Protein AF-A0A968PRX5-F1 (afdb_monomer_lite)

Foldseek 3Di:
DDDQDQPLVVQLVCLQQQKHFDPVQWDFPPQQDLAGRDIDGDIDGDQKGKHFDDPVCLVLVQVLQVQFDDPLPGDDSVRVSCQCVQCRSQKMFIGHPRHGQKIKTKAAAADDVVLLVAALVCVVVRHDPQHQEIETNDITGRPVCPVVCVSLVRLLSSLVSQLNDGSHFWYKYWAAFDCVLVVVVDDPQVQQCDADPVNARPGPRSSSVVVSQKDWPGKRPLRACSPVSRNNITTMIIHGSRPNHPDPVVLVVLVVLLVPDDDLVSNLVSQLVVLLVLLCSSVVHDSVLADQQWFSVVSPQDLSSLVSSQVCCCPRLVQHDDSVNSVVGDGSSNSSVSSSVVVVVVVVVVVDDDPDDDDDDDDDDDD

pLDDT: mean 85.0, std 17.7, range [26.5, 98.69]

Sequence (367 aa):
MQHLIEADVFIITAAEVGLFPKFEFSKRYPKTFPFTRITLNCFEKRHYTIRHPHLSDLPALVNLEKKCCPQYLRASSDEIRQRIERFPNGNCVLEMDGQVVGAIYSQRINNIDLLKKKTYVQVPSLHTRLGSVIQLLGINILPEMEVTGLGDHLREFMLQLCALKGGIERVVGITRCKNYVQHAHIPITEYIRQQDELGQLLDPILRFHQQGGATIKGVIPNYCPEDVDNLGNGILIEYELRADVHNSEENFSYNALVSSATSAAEKEQLLET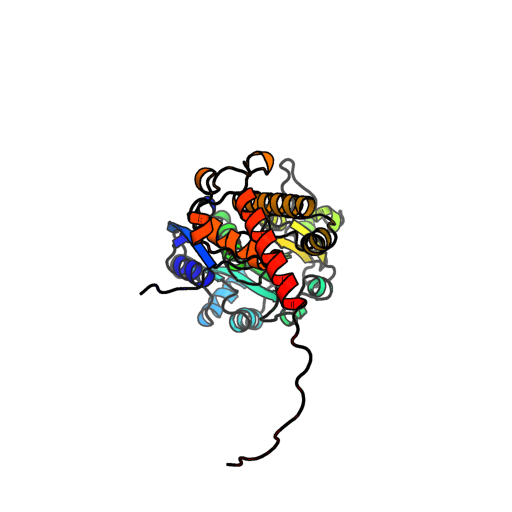RIQEQVAKIMEISIAELDITRSLIQQGLDSLMALELSHLLKSEMEVNVSTMKIIQGVSISQLAELSLEQLALGSIKLSVSPSAQANQEMEEFTL

Radius of gyration: 26.33 Å; chains: 1; bounding box: 52×64×84 Å

Secondary structure (DSSP, 8-state):
------HHHHHHHHHHTTEEE-GGG-EEESSSSSS-SEEE--EEE-SSEEE---GGGHHHHHHHHHHHS-GGGPPPHHHHHHHHHH-GGG-EEEEETTEEEEEEEEEEES-STTGGG--GGGGGGG--TT-SEEEEEEEEE-GGGGGGTHHHHHHHHHHHHHHHSTT--EEEEEE--SSGGGGTTS-HHHHTT-B-TTS-BSSHHHHHHHHTTEEEEEEETTS-TT-GGGTT-EEEEEEES-TT---TTTTTTHHHHHHH--SHHHHHHHHHHHHHHHHHHHHTS-GGG--SSS-TGGGT--HHHHHHHHHHHHHHH-----HHHHHTT--HHHHHHHHHHHHHHHHHHHH----------------

Structure (mmCIF, N/CA/C/O backbone):
data_AF-A0A968PRX5-F1
#
_entry.id   AF-A0A968PRX5-F1
#
loop_
_atom_site.group_PDB
_atom_site.id
_atom_site.type_symbol
_atom_site.label_atom_id
_atom_site.label_alt_id
_atom_site.label_comp_id
_atom_site.label_asym_id
_atom_site.label_entity_id
_atom_site.label_seq_id
_atom_site.pdbx_PDB_ins_code
_atom_site.Cartn_x
_atom_site.Cartn_y
_atom_site.Cartn_z
_atom_site.occupancy
_atom_site.B_iso_or_equiv
_atom_site.auth_seq_id
_atom_site.auth_comp_id
_atom_site.auth_asym_id
_atom_site.auth_atom_id
_atom_site.pdbx_PDB_model_num
ATOM 1 N N . MET A 1 1 ? -23.758 -22.859 13.099 1.00 44.62 1 MET A N 1
ATOM 2 C CA . MET A 1 1 ? -22.323 -22.747 13.429 1.00 44.62 1 MET A CA 1
ATOM 3 C C . MET A 1 1 ? -21.815 -21.501 12.722 1.00 44.62 1 MET A C 1
ATOM 5 O O . MET A 1 1 ? -21.980 -21.420 11.514 1.00 44.62 1 MET A O 1
ATOM 9 N N . GLN A 1 2 ? -21.351 -20.484 13.449 1.00 52.28 2 GLN A N 1
ATOM 10 C CA . GLN A 1 2 ? -20.818 -19.267 12.830 1.00 52.28 2 GLN A CA 1
ATOM 11 C C . GLN A 1 2 ? -19.341 -19.525 12.518 1.00 52.28 2 GLN A C 1
ATOM 13 O O . GLN A 1 2 ? -18.543 -19.689 13.437 1.00 52.28 2 GLN A O 1
ATOM 18 N N . HIS A 1 3 ? -18.994 -19.648 11.237 1.00 62.16 3 HIS A N 1
ATOM 19 C CA . HIS A 1 3 ? -17.601 -19.776 10.814 1.00 62.16 3 HIS A CA 1
ATOM 20 C C . HIS A 1 3 ? -16.975 -18.381 10.833 1.00 62.16 3 HIS A C 1
ATOM 22 O O . HIS A 1 3 ? -17.306 -17.539 10.001 1.00 62.16 3 HIS A O 1
ATOM 28 N N . LEU A 1 4 ? -16.136 -18.116 11.834 1.00 78.06 4 LEU A N 1
ATOM 29 C CA . LEU A 1 4 ? -15.366 -16.879 11.920 1.00 78.06 4 LEU A CA 1
ATOM 30 C C . LEU A 1 4 ? -14.150 -17.008 11.000 1.00 78.06 4 LEU A C 1
ATOM 32 O O . LEU A 1 4 ? -13.389 -17.967 11.111 1.00 78.06 4 LEU A O 1
ATOM 36 N N . ILE A 1 5 ? -14.007 -16.061 10.078 1.00 84.75 5 ILE A N 1
ATOM 37 C CA . ILE A 1 5 ? -12.891 -15.955 9.135 1.00 84.75 5 ILE A CA 1
ATOM 38 C C . ILE A 1 5 ? -12.273 -14.574 9.345 1.00 84.75 5 ILE A C 1
ATOM 40 O O . ILE A 1 5 ? -13.003 -13.606 9.571 1.00 84.75 5 ILE A O 1
ATOM 44 N N . GLU A 1 6 ? -10.946 -14.485 9.283 1.00 86.69 6 GLU A N 1
ATOM 45 C CA . GLU A 1 6 ? -10.238 -13.206 9.361 1.00 86.69 6 GLU A CA 1
ATOM 46 C C . GLU A 1 6 ? -10.692 -12.257 8.243 1.00 86.69 6 GLU A C 1
ATOM 48 O O . GLU A 1 6 ? -10.960 -12.673 7.112 1.00 86.69 6 GLU A O 1
ATOM 53 N N . ALA A 1 7 ? -10.797 -10.967 8.559 1.00 88.00 7 ALA A N 1
ATOM 54 C CA . ALA A 1 7 ? -11.396 -9.989 7.656 1.00 88.00 7 ALA A CA 1
ATOM 55 C C . ALA A 1 7 ? -10.640 -9.858 6.323 1.00 88.00 7 ALA A C 1
ATOM 57 O O . ALA A 1 7 ? -11.267 -9.722 5.273 1.00 88.00 7 ALA A O 1
ATOM 58 N N . ASP A 1 8 ? -9.308 -9.921 6.359 1.00 88.81 8 ASP A N 1
ATOM 59 C CA . ASP A 1 8 ? -8.454 -9.876 5.173 1.00 88.81 8 ASP A CA 1
ATOM 60 C C . ASP A 1 8 ? -8.633 -11.130 4.300 1.00 88.81 8 ASP A C 1
ATOM 62 O O . ASP A 1 8 ? -8.771 -11.017 3.082 1.00 88.81 8 ASP A O 1
ATOM 66 N N . VAL A 1 9 ? -8.724 -12.312 4.921 1.00 91.75 9 VAL A N 1
ATOM 67 C CA . VAL A 1 9 ? -9.008 -13.584 4.234 1.00 91.75 9 VAL A CA 1
ATOM 68 C C . VAL A 1 9 ? -10.385 -13.553 3.566 1.00 91.75 9 VAL A C 1
ATOM 70 O O . VAL A 1 9 ? -10.541 -14.012 2.433 1.00 91.75 9 VAL A O 1
ATOM 73 N N . PHE A 1 10 ? -11.389 -12.983 4.233 1.00 92.12 10 PHE A N 1
ATOM 74 C CA . PHE A 1 10 ? -12.736 -12.879 3.681 1.00 92.12 10 PHE A CA 1
ATOM 75 C C . PHE A 1 10 ? -12.787 -11.993 2.428 1.00 92.12 10 PHE A C 1
ATOM 77 O O . PHE A 1 10 ? -13.342 -12.415 1.412 1.00 92.12 10 PHE A O 1
ATOM 84 N N . ILE A 1 11 ? -12.188 -10.794 2.464 1.00 92.75 11 ILE A N 1
ATOM 85 C CA . ILE A 1 11 ? -12.251 -9.883 1.310 1.00 92.75 11 ILE A CA 1
ATOM 86 C C . ILE A 1 11 ? -11.456 -10.398 0.110 1.00 92.75 11 ILE A C 1
ATOM 88 O O . ILE A 1 11 ? -11.894 -10.195 -1.021 1.00 92.75 11 ILE A O 1
ATOM 92 N N . ILE A 1 12 ? -10.333 -11.095 0.329 1.00 95.56 12 ILE A N 1
ATOM 93 C CA . ILE A 1 12 ? -9.585 -11.676 -0.786 1.00 95.56 12 ILE A CA 1
ATOM 94 C C . ILE A 1 12 ? -10.341 -12.837 -1.403 1.00 95.56 12 ILE A C 1
ATOM 96 O O . ILE A 1 12 ? -10.513 -12.833 -2.612 1.00 95.56 12 ILE A O 1
ATOM 100 N N . THR A 1 13 ? -10.936 -13.718 -0.594 1.00 95.50 13 THR A N 1
ATOM 101 C CA . THR A 1 13 ? -11.792 -14.809 -1.091 1.00 95.50 13 THR A CA 1
ATOM 102 C C . THR A 1 13 ? -12.972 -14.278 -1.919 1.00 95.50 13 THR A C 1
ATOM 104 O O . THR A 1 13 ? -13.318 -14.849 -2.951 1.00 95.50 13 THR A O 1
ATOM 107 N N . ALA A 1 14 ? -13.583 -13.161 -1.505 1.00 96.12 14 ALA A N 1
ATOM 108 C CA . ALA A 1 14 ? -14.628 -12.499 -2.288 1.00 96.12 14 ALA A CA 1
ATOM 109 C C . ALA A 1 14 ? -14.089 -11.956 -3.629 1.00 96.12 14 ALA A C 1
ATOM 111 O O . ALA A 1 14 ? -14.716 -12.148 -4.676 1.00 96.12 14 ALA A O 1
ATOM 112 N N . ALA A 1 15 ? -12.904 -11.342 -3.620 1.00 97.56 15 ALA A N 1
ATOM 113 C CA . ALA A 1 15 ? -12.259 -10.824 -4.822 1.00 97.56 15 ALA A CA 1
ATOM 114 C C . ALA A 1 15 ? -11.842 -11.929 -5.811 1.00 97.56 15 ALA A C 1
ATOM 116 O O . ALA A 1 15 ? -11.898 -11.696 -7.023 1.00 97.56 15 ALA A O 1
ATOM 117 N N . GLU A 1 16 ? -11.517 -13.141 -5.338 1.00 97.38 16 GLU A N 1
ATOM 118 C CA . GLU A 1 16 ? -11.211 -14.296 -6.206 1.00 97.38 16 GLU A CA 1
ATOM 119 C C . GLU A 1 16 ? -12.419 -14.710 -7.056 1.00 97.38 16 GLU A C 1
ATOM 121 O O . GLU A 1 16 ? -12.264 -15.208 -8.169 1.00 97.38 16 GLU A O 1
ATOM 126 N N . VAL A 1 17 ? -13.636 -14.449 -6.568 1.00 96.75 17 VAL A N 1
ATOM 127 C CA . VAL A 1 17 ? -14.885 -14.649 -7.316 1.00 96.75 17 VAL A CA 1
ATOM 128 C C . VAL A 1 17 ? -15.428 -13.347 -7.910 1.00 96.75 17 VAL A C 1
ATOM 130 O O . VAL A 1 17 ? -16.580 -13.296 -8.342 1.00 96.75 17 VAL A O 1
ATOM 133 N N . GLY A 1 18 ? -14.618 -12.287 -7.972 1.00 96.88 18 GLY A N 1
ATOM 134 C CA . GLY A 1 18 ? -14.938 -11.006 -8.610 1.00 96.88 18 GLY A CA 1
ATOM 135 C C . GLY A 1 18 ? -15.919 -10.127 -7.831 1.00 96.88 18 GLY A C 1
ATOM 136 O O . GLY A 1 18 ? -16.580 -9.280 -8.435 1.00 96.88 18 GLY A O 1
ATOM 137 N N . LEU A 1 19 ? -16.071 -10.353 -6.524 1.00 97.00 19 LEU A N 1
ATOM 138 C CA . LEU A 1 19 ? -16.868 -9.518 -5.626 1.00 97.00 19 LEU A CA 1
ATOM 139 C C . LEU A 1 19 ? -15.950 -8.582 -4.839 1.00 97.00 19 LEU A C 1
ATOM 141 O O . LEU A 1 19 ? -15.080 -9.034 -4.102 1.00 97.00 19 LEU A O 1
ATOM 145 N N . PHE A 1 20 ? -16.181 -7.278 -4.955 1.00 94.50 20 PHE A N 1
ATOM 146 C CA . PHE A 1 20 ? -15.363 -6.249 -4.316 1.00 94.50 20 PHE A CA 1
ATOM 147 C C . PHE A 1 20 ? -16.197 -5.414 -3.349 1.00 94.50 20 PHE A C 1
ATOM 149 O O . PHE A 1 20 ? -17.346 -5.101 -3.665 1.00 94.50 20 PHE A O 1
ATOM 156 N N . PRO A 1 21 ? -15.668 -5.071 -2.165 1.00 89.06 21 PRO A N 1
ATOM 157 C CA . PRO A 1 21 ? -16.373 -4.206 -1.235 1.00 89.06 21 PRO A CA 1
ATOM 158 C C . PRO A 1 21 ? -16.465 -2.783 -1.805 1.00 89.06 21 PRO A C 1
ATOM 160 O O . PRO A 1 21 ? -15.472 -2.212 -2.252 1.00 89.06 21 PRO A O 1
ATOM 163 N N . LYS A 1 22 ? -17.663 -2.199 -1.764 1.00 82.25 22 LYS A N 1
ATOM 164 C CA . LYS A 1 22 ? -17.880 -0.775 -2.019 1.00 82.25 22 LYS A CA 1
ATOM 165 C C . LYS A 1 22 ? -17.353 0.018 -0.836 1.00 82.25 22 LYS A C 1
ATOM 167 O O . LYS A 1 22 ? -17.861 -0.130 0.284 1.00 82.25 22 LYS A O 1
ATOM 172 N N . PHE A 1 23 ? -16.311 0.806 -1.061 1.00 70.50 23 PHE A N 1
ATOM 173 C CA . PHE A 1 23 ? -15.551 1.433 0.013 1.00 70.50 23 PHE A CA 1
ATOM 174 C C . PHE A 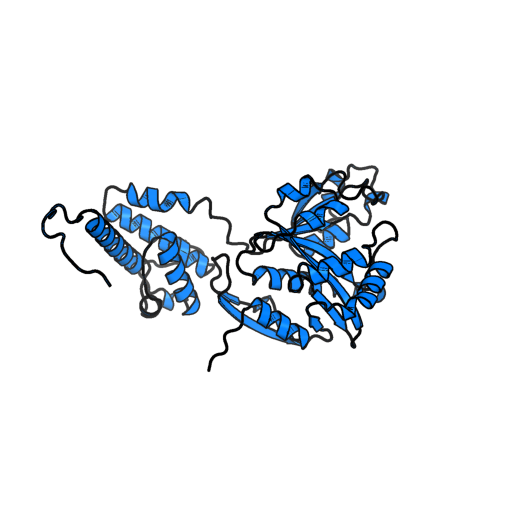1 23 ? -16.417 2.367 0.863 1.00 70.50 23 PHE A C 1
ATOM 176 O O . PHE A 1 23 ? -16.385 2.293 2.088 1.00 70.50 23 PHE A O 1
ATOM 183 N N . GLU A 1 24 ? -17.285 3.146 0.223 1.00 69.75 24 GLU A N 1
ATOM 184 C CA . GLU A 1 24 ? -18.195 4.093 0.866 1.00 69.75 24 GLU A CA 1
ATOM 185 C C . GLU A 1 24 ? -19.215 3.430 1.813 1.00 69.75 24 GLU A C 1
ATOM 187 O O . GLU A 1 24 ? -19.790 4.090 2.677 1.00 69.75 24 GLU A O 1
ATOM 192 N N . PHE A 1 25 ? -19.420 2.115 1.689 1.00 76.31 25 PHE A N 1
ATOM 193 C CA . PHE A 1 25 ? -20.314 1.333 2.549 1.00 76.31 25 PHE A CA 1
ATOM 194 C C . PHE A 1 25 ? -19.573 0.347 3.458 1.00 76.31 25 PHE A C 1
ATOM 196 O O . PHE A 1 25 ? -20.215 -0.384 4.218 1.00 76.31 25 PHE A O 1
ATOM 203 N N . SER A 1 26 ? -18.243 0.297 3.380 1.00 77.50 26 SER A N 1
ATOM 204 C CA . SER A 1 26 ? -17.432 -0.663 4.123 1.00 77.50 26 SER A CA 1
ATOM 205 C C . SER A 1 26 ? -17.133 -0.140 5.521 1.00 77.50 26 SER A C 1
ATOM 207 O O . SER A 1 26 ? -16.447 0.865 5.696 1.00 77.50 26 SER A O 1
ATOM 209 N N . LYS A 1 27 ? -17.634 -0.839 6.540 1.00 79.06 27 LYS A N 1
ATOM 210 C CA . LYS A 1 27 ? -17.404 -0.500 7.949 1.00 79.06 27 LYS A CA 1
ATOM 211 C C . LYS A 1 27 ? -16.503 -1.532 8.605 1.00 79.06 27 LYS A C 1
ATOM 213 O O . LYS A 1 27 ? -16.614 -2.731 8.348 1.00 79.06 27 LYS A O 1
ATOM 218 N N . ARG A 1 28 ? -15.627 -1.060 9.486 1.00 77.81 28 ARG A N 1
ATOM 219 C CA . ARG A 1 28 ? -14.695 -1.876 10.268 1.00 77.81 28 ARG A CA 1
ATOM 220 C C . ARG A 1 28 ? -14.919 -1.597 11.741 1.00 77.81 28 ARG A C 1
ATOM 222 O O . ARG A 1 28 ? -15.135 -0.449 12.111 1.00 77.81 28 ARG A O 1
ATOM 229 N N . TYR A 1 29 ? -14.840 -2.640 12.556 1.00 71.12 29 TYR A N 1
ATOM 230 C CA . TYR A 1 29 ? -14.974 -2.528 13.999 1.00 71.12 29 TYR A CA 1
ATOM 231 C C . TYR A 1 29 ? -13.933 -3.392 14.713 1.00 71.12 29 TYR A C 1
ATOM 233 O O . TYR A 1 29 ? -13.722 -4.544 14.314 1.00 71.12 29 TYR A O 1
ATOM 241 N N . PRO A 1 30 ? -13.327 -2.892 15.797 1.00 71.00 30 PRO A N 1
ATOM 242 C CA . PRO A 1 30 ? -13.378 -1.486 16.224 1.00 71.00 30 PRO A CA 1
ATOM 243 C C . PRO A 1 30 ? -12.683 -0.544 15.212 1.00 71.00 30 PRO A C 1
ATOM 245 O O . PRO A 1 30 ? -11.783 -0.978 14.490 1.00 71.00 30 PRO A O 1
ATOM 248 N N . LYS A 1 31 ? -13.111 0.722 15.132 1.00 67.88 31 LYS A N 1
ATOM 249 C CA . LYS A 1 31 ? -12.524 1.754 14.254 1.00 67.88 31 LYS A CA 1
ATOM 250 C C . LYS A 1 31 ? -11.198 2.302 14.794 1.00 67.88 31 LYS A C 1
ATOM 252 O O . LYS A 1 31 ? -10.275 2.573 14.031 1.00 67.88 31 LYS A O 1
ATOM 257 N N . THR A 1 32 ? -11.103 2.437 16.110 1.00 65.25 32 THR A N 1
ATOM 258 C CA . THR A 1 32 ? -10.035 3.148 16.829 1.00 65.25 32 THR A CA 1
ATOM 259 C C . THR A 1 32 ? -8.804 2.300 17.150 1.00 65.25 32 THR A C 1
ATOM 261 O O . THR A 1 32 ? -7.744 2.852 17.437 1.00 65.25 32 THR A O 1
ATOM 264 N N . PHE A 1 33 ? -8.895 0.968 17.082 1.00 64.94 33 PHE A N 1
ATOM 265 C CA . PHE A 1 33 ? -7.784 0.077 17.433 1.00 64.94 33 PHE A CA 1
ATOM 266 C C . PHE A 1 33 ? -6.941 -0.361 16.224 1.00 64.94 33 PHE A C 1
ATOM 268 O O . PHE A 1 33 ? -7.414 -0.378 15.082 1.00 64.94 33 PHE A O 1
ATOM 275 N N . PRO A 1 34 ? -5.694 -0.822 16.458 1.00 63.00 34 PRO A N 1
ATOM 276 C CA . PRO A 1 34 ? -4.791 -1.272 15.400 1.00 63.00 34 PRO A CA 1
ATOM 277 C C . PRO A 1 34 ? -5.141 -2.649 14.791 1.00 63.00 34 PRO A C 1
ATOM 279 O O . PRO A 1 34 ? -4.314 -3.268 14.110 1.00 63.00 34 PRO A O 1
ATOM 282 N N . PHE A 1 35 ? -6.363 -3.141 15.001 1.00 69.62 35 PHE A N 1
ATOM 283 C CA . PHE A 1 35 ? -6.867 -4.405 14.469 1.00 69.62 35 PHE A CA 1
ATOM 284 C C . PHE A 1 35 ? -8.351 -4.284 14.102 1.00 69.62 35 PHE A C 1
ATOM 286 O O . PHE A 1 35 ? -9.074 -3.464 14.660 1.00 69.62 35 PHE A O 1
ATOM 293 N N . THR A 1 36 ? -8.821 -5.121 13.176 1.00 74.94 36 THR A N 1
ATOM 294 C CA . THR A 1 36 ? -10.238 -5.198 12.796 1.00 74.94 36 THR A CA 1
ATOM 295 C C . THR A 1 36 ? -10.786 -6.565 13.177 1.00 74.94 36 THR A C 1
ATOM 297 O O . THR A 1 36 ? -10.227 -7.585 12.792 1.00 74.94 36 THR A O 1
ATOM 300 N N . ARG A 1 37 ? -11.883 -6.587 13.938 1.00 74.25 37 ARG A N 1
ATOM 301 C CA . ARG A 1 37 ? -12.551 -7.812 14.399 1.00 74.25 37 ARG A CA 1
ATOM 302 C C . ARG A 1 37 ? -13.803 -8.138 13.590 1.00 74.25 37 ARG A C 1
ATOM 304 O O . ARG A 1 37 ? -14.125 -9.307 13.410 1.00 74.25 37 ARG A O 1
ATOM 311 N N . ILE A 1 38 ? -14.534 -7.117 13.152 1.00 81.12 38 ILE A N 1
ATOM 312 C CA . ILE A 1 38 ? -15.770 -7.258 12.377 1.00 81.12 38 ILE A CA 1
ATOM 313 C C . ILE A 1 38 ? -15.684 -6.318 11.181 1.00 81.12 38 ILE A C 1
ATOM 315 O O . ILE A 1 38 ? -15.310 -5.154 11.328 1.00 81.12 38 ILE A O 1
ATOM 319 N N . THR A 1 39 ? -16.062 -6.813 10.006 1.00 84.25 39 THR A N 1
ATOM 320 C CA . THR A 1 39 ? -16.287 -5.988 8.820 1.00 84.25 39 THR A CA 1
ATOM 321 C C . THR A 1 39 ? -17.730 -6.118 8.359 1.00 84.25 39 THR A C 1
ATOM 323 O O . THR A 1 39 ? -18.324 -7.194 8.416 1.00 84.25 39 THR A O 1
ATOM 326 N N . LEU A 1 40 ? -18.307 -5.006 7.915 1.00 84.31 40 LEU A N 1
ATOM 327 C CA . LEU A 1 40 ? -19.592 -4.966 7.228 1.00 84.31 40 LEU A CA 1
ATOM 328 C C . LEU A 1 40 ? -19.332 -4.407 5.838 1.00 84.31 40 LEU A C 1
ATOM 330 O O . LEU A 1 40 ? -18.822 -3.298 5.718 1.00 84.31 40 LEU A O 1
ATOM 334 N N . ASN A 1 41 ? -19.661 -5.177 4.804 1.00 86.44 41 ASN A N 1
ATOM 335 C CA . ASN A 1 41 ? -19.347 -4.829 3.424 1.00 86.44 41 ASN A CA 1
ATOM 336 C C . ASN A 1 41 ? -20.604 -4.932 2.558 1.00 86.44 41 ASN A C 1
ATOM 338 O O . ASN A 1 41 ? -21.370 -5.889 2.674 1.00 86.44 41 ASN A O 1
ATOM 342 N N . CYS A 1 42 ? -20.774 -3.974 1.650 1.00 88.88 42 CYS A N 1
ATOM 343 C CA . CYS A 1 42 ? -21.657 -4.105 0.497 1.00 88.88 42 CYS A CA 1
ATOM 344 C C . CYS A 1 42 ? -20.790 -4.488 -0.701 1.00 88.88 42 CYS A C 1
ATOM 346 O O . CYS A 1 42 ? -19.840 -3.771 -1.001 1.00 88.88 42 CYS A O 1
ATOM 348 N N . PHE A 1 43 ? -21.079 -5.608 -1.363 1.00 93.69 43 PHE A N 1
ATOM 349 C CA . PHE A 1 43 ? -20.262 -6.081 -2.478 1.00 93.69 43 PHE A CA 1
ATOM 350 C C . PHE A 1 43 ? -20.832 -5.665 -3.830 1.00 93.69 43 PHE A C 1
ATOM 352 O O . PHE A 1 43 ? -22.044 -5.674 -4.047 1.00 93.69 43 PHE A O 1
ATOM 359 N N . GLU A 1 44 ? -19.938 -5.377 -4.766 1.00 93.25 44 GLU A N 1
ATOM 360 C CA . GLU A 1 44 ? -20.238 -5.232 -6.183 1.00 93.25 44 GLU A CA 1
ATOM 361 C C . GLU A 1 44 ? -19.479 -6.252 -7.022 1.00 93.25 44 GLU A C 1
ATOM 363 O O . GLU A 1 44 ? -18.352 -6.639 -6.713 1.00 93.25 44 GLU A O 1
ATOM 368 N N . LYS A 1 45 ? -20.115 -6.692 -8.107 1.00 96.50 45 LYS A N 1
ATOM 369 C CA . LYS A 1 45 ? -19.496 -7.593 -9.071 1.00 96.50 45 LYS A CA 1
ATOM 370 C C . LYS A 1 45 ? -18.658 -6.783 -10.057 1.00 96.50 45 LYS A C 1
ATOM 372 O O . LYS A 1 45 ? -19.174 -5.859 -10.682 1.00 96.50 45 LYS A O 1
ATOM 377 N N . ARG A 1 46 ? -17.400 -7.177 -10.251 1.00 95.31 46 ARG A N 1
ATOM 378 C CA . ARG A 1 46 ? -16.527 -6.662 -11.315 1.00 95.31 46 ARG A CA 1
ATOM 379 C C . ARG A 1 46 ? -16.199 -7.777 -12.320 1.00 95.31 46 ARG A C 1
ATOM 381 O O . ARG A 1 46 ? -16.405 -8.959 -12.046 1.00 95.31 46 ARG A O 1
ATOM 388 N N . HIS A 1 47 ? -15.746 -7.387 -13.512 1.00 94.81 47 HIS A N 1
ATOM 389 C CA . HIS A 1 47 ? -15.434 -8.291 -14.634 1.00 94.81 47 HIS A CA 1
ATOM 390 C C . HIS A 1 47 ? -14.014 -8.883 -14.570 1.00 94.81 47 HIS A C 1
ATOM 392 O O . HIS A 1 47 ? -13.579 -9.561 -15.493 1.00 94.81 47 HIS A O 1
ATOM 398 N N . TYR A 1 48 ? -13.297 -8.626 -13.481 1.00 97.06 48 TYR A N 1
ATOM 399 C CA . TYR A 1 48 ? -11.970 -9.150 -13.192 1.00 97.06 48 TYR A CA 1
ATOM 400 C C . TYR A 1 48 ? -11.955 -9.703 -11.762 1.00 97.06 48 TYR A C 1
ATOM 402 O O . TYR A 1 48 ? -12.862 -9.427 -10.969 1.00 97.06 48 TYR A O 1
ATOM 410 N N . THR A 1 49 ? -10.927 -10.471 -11.425 1.00 98.31 49 THR A N 1
ATOM 411 C CA . THR A 1 49 ? -10.717 -11.032 -10.086 1.00 98.31 49 THR A CA 1
ATOM 412 C C . THR A 1 49 ? -9.369 -10.578 -9.533 1.00 98.31 49 THR A C 1
ATOM 414 O O . THR A 1 49 ? -8.474 -10.173 -10.280 1.00 98.31 49 THR A O 1
ATOM 417 N N . ILE A 1 50 ? -9.228 -10.600 -8.208 1.00 98.56 50 ILE A N 1
ATOM 418 C CA . ILE A 1 50 ? -7.941 -10.402 -7.536 1.00 98.56 50 ILE A CA 1
ATOM 419 C C . ILE A 1 50 ? -7.725 -11.569 -6.581 1.00 98.56 50 ILE A C 1
ATOM 421 O O . ILE A 1 50 ? -8.615 -11.900 -5.804 1.00 98.56 50 ILE A O 1
ATOM 425 N N . ARG A 1 51 ? -6.539 -12.177 -6.637 1.00 98.06 51 ARG A N 1
ATOM 426 C CA . ARG A 1 51 ? -6.147 -13.308 -5.784 1.00 98.06 51 ARG A CA 1
ATOM 427 C C . ARG A 1 51 ? -4.681 -13.222 -5.376 1.00 98.06 51 ARG A C 1
ATOM 429 O O . ARG A 1 51 ? -3.913 -12.448 -5.952 1.00 98.06 51 ARG A O 1
ATOM 436 N N . HIS A 1 52 ? -4.265 -14.043 -4.417 1.00 98.38 52 HIS A N 1
ATOM 437 C CA . HIS A 1 52 ? -2.838 -14.221 -4.143 1.00 98.38 52 HIS A CA 1
ATOM 438 C C . HIS A 1 52 ? -2.135 -14.944 -5.314 1.00 98.38 52 HIS A C 1
ATOM 440 O O . HIS A 1 52 ? -2.737 -15.822 -5.946 1.00 98.38 52 HIS A O 1
ATOM 446 N N . PRO A 1 53 ? -0.874 -14.592 -5.640 1.00 97.88 53 PRO A N 1
ATOM 447 C CA . PRO A 1 53 ? -0.110 -15.295 -6.663 1.00 97.88 53 PRO A CA 1
ATOM 448 C C . PRO A 1 53 ? 0.264 -16.706 -6.212 1.00 97.88 53 PRO A C 1
ATOM 450 O O . PRO A 1 53 ? 0.623 -16.938 -5.057 1.00 97.88 53 PRO A O 1
ATOM 453 N N . HIS A 1 54 ? 0.290 -17.622 -7.169 1.00 96.56 54 HIS A N 1
ATOM 454 C CA . HIS A 1 54 ? 0.862 -18.951 -7.033 1.00 96.56 54 HIS A CA 1
ATOM 455 C C . HIS A 1 54 ? 2.166 -19.046 -7.838 1.00 96.56 54 HIS A C 1
ATOM 457 O O . HIS A 1 54 ? 2.381 -18.306 -8.796 1.00 96.56 54 HIS A O 1
ATOM 463 N N . LEU A 1 55 ? 3.054 -19.987 -7.500 1.00 97.44 55 LEU A N 1
ATOM 464 C CA . LEU A 1 55 ? 4.314 -20.170 -8.239 1.00 97.44 55 LEU A CA 1
ATOM 465 C C . LEU A 1 55 ? 4.105 -20.505 -9.725 1.00 97.44 55 LEU A C 1
ATOM 467 O O . LEU A 1 55 ? 4.959 -20.192 -10.553 1.00 97.44 55 LEU A O 1
ATOM 471 N N . SER A 1 56 ? 2.959 -21.092 -10.076 1.00 97.31 56 SER A N 1
ATOM 472 C CA . SER A 1 56 ? 2.557 -21.330 -11.469 1.00 97.31 56 SER A CA 1
ATOM 473 C C . SER A 1 56 ? 2.346 -20.043 -12.271 1.00 97.31 56 SER A C 1
ATOM 475 O O . SER A 1 56 ? 2.427 -20.089 -13.495 1.00 97.31 56 SER A O 1
ATOM 477 N N . ASP A 1 57 ? 2.130 -18.901 -11.610 1.00 98.12 57 ASP A N 1
ATOM 478 C CA . ASP A 1 57 ? 1.964 -17.599 -12.264 1.00 98.12 57 ASP A CA 1
ATOM 479 C C . ASP A 1 57 ? 3.308 -16.990 -12.687 1.00 98.12 57 ASP A C 1
ATOM 481 O O . ASP A 1 57 ? 3.335 -16.027 -13.453 1.00 98.12 57 ASP A O 1
ATOM 485 N N . LEU A 1 58 ? 4.441 -17.539 -12.225 1.00 98.38 58 LEU A N 1
ATOM 486 C CA . LEU A 1 58 ? 5.772 -16.974 -12.461 1.00 98.38 58 LEU A CA 1
ATOM 487 C C . LEU A 1 58 ? 6.058 -16.657 -13.945 1.00 98.38 58 LEU A C 1
ATOM 489 O O . LEU A 1 58 ? 6.551 -15.559 -14.210 1.00 98.38 58 LEU A O 1
ATOM 493 N N . PRO A 1 59 ? 5.729 -17.519 -14.933 1.00 98.44 59 PRO A N 1
ATOM 494 C CA . PRO A 1 59 ? 5.915 -17.178 -16.344 1.00 98.44 59 PRO A CA 1
ATOM 495 C C . PRO A 1 59 ? 5.106 -15.948 -16.781 1.00 98.44 59 PRO A C 1
ATOM 497 O O . PRO A 1 59 ? 5.629 -15.096 -17.504 1.00 98.44 59 PRO A O 1
ATOM 500 N N . ALA A 1 60 ? 3.857 -15.824 -16.319 1.00 98.25 60 ALA A N 1
ATOM 501 C CA . ALA A 1 60 ? 2.994 -14.686 -16.627 1.00 98.25 60 ALA A CA 1
ATOM 502 C C . ALA A 1 60 ? 3.510 -13.400 -15.966 1.00 98.25 60 ALA A C 1
ATOM 504 O O . ALA A 1 60 ? 3.567 -12.358 -16.614 1.00 98.25 60 ALA A O 1
ATOM 505 N N . LEU A 1 61 ? 3.980 -13.483 -14.719 1.00 98.44 61 LEU A N 1
ATOM 506 C CA . LEU A 1 61 ? 4.539 -12.348 -13.980 1.00 98.44 61 LEU A CA 1
ATOM 507 C C . LEU A 1 61 ? 5.867 -11.857 -14.568 1.00 98.44 61 LEU A C 1
ATOM 509 O O . LEU A 1 61 ? 6.081 -10.653 -14.674 1.00 98.44 61 LEU A O 1
ATOM 513 N N . VAL A 1 62 ? 6.736 -12.765 -15.025 1.00 98.31 62 VAL A N 1
ATOM 514 C CA . VAL A 1 62 ? 7.959 -12.401 -15.762 1.00 98.31 62 VAL A CA 1
ATOM 515 C C . VAL A 1 62 ? 7.617 -11.719 -17.090 1.00 98.31 62 VAL A C 1
ATOM 517 O O . VAL A 1 62 ? 8.307 -10.788 -17.507 1.00 98.31 62 VAL A O 1
ATOM 520 N N . ASN A 1 63 ? 6.566 -12.168 -17.780 1.00 97.81 63 ASN A N 1
ATOM 521 C CA . ASN A 1 63 ? 6.104 -11.522 -19.006 1.00 97.81 63 ASN A CA 1
ATOM 522 C C . ASN A 1 63 ? 5.508 -10.129 -18.738 1.00 97.81 63 ASN A C 1
ATOM 524 O O . ASN A 1 63 ? 5.816 -9.189 -19.469 1.00 97.81 63 ASN A O 1
ATOM 528 N N . LEU A 1 64 ? 4.715 -9.987 -17.673 1.00 97.75 64 LEU A N 1
ATOM 529 C CA . LEU A 1 64 ? 4.178 -8.709 -17.208 1.00 97.75 64 LEU A CA 1
ATOM 530 C C . LEU A 1 64 ? 5.315 -7.720 -16.910 1.00 97.75 64 LEU A C 1
ATOM 532 O O . LEU A 1 64 ? 5.341 -6.631 -17.473 1.00 97.75 64 LEU A O 1
ATOM 536 N N . GLU A 1 65 ? 6.317 -8.137 -16.132 1.00 97.75 65 GLU A N 1
ATOM 537 C CA . GLU A 1 65 ? 7.505 -7.330 -15.817 1.00 97.75 65 GLU A CA 1
ATOM 538 C C . GLU A 1 65 ? 8.228 -6.849 -17.087 1.00 97.75 65 GLU A C 1
ATOM 540 O O . GLU A 1 65 ? 8.609 -5.685 -17.201 1.00 97.75 65 GLU A O 1
ATOM 545 N N . LYS A 1 66 ? 8.380 -7.722 -18.094 1.00 97.00 66 LYS A N 1
ATOM 546 C CA . LYS A 1 66 ? 9.011 -7.357 -19.372 1.00 97.00 66 LYS A CA 1
ATOM 547 C C . LYS A 1 66 ? 8.240 -6.285 -20.140 1.00 97.00 66 LYS A C 1
ATOM 549 O O . LYS A 1 66 ? 8.880 -5.463 -20.799 1.00 97.00 66 LYS A O 1
ATOM 554 N N . LYS A 1 67 ? 6.906 -6.326 -20.095 1.00 96.81 67 LYS A N 1
ATOM 555 C CA . LYS A 1 67 ? 6.031 -5.375 -20.792 1.00 96.81 67 LYS A CA 1
ATOM 556 C C . LYS A 1 67 ? 5.938 -4.028 -20.071 1.00 96.81 67 LYS A C 1
ATOM 558 O O . LYS A 1 67 ? 5.876 -3.007 -20.744 1.00 96.81 67 LYS A O 1
ATOM 563 N N . CYS A 1 68 ? 5.946 -4.027 -18.739 1.00 94.69 68 CYS A N 1
ATOM 564 C CA . CYS A 1 68 ? 5.753 -2.819 -17.931 1.00 94.69 68 CYS A CA 1
ATOM 565 C C . CYS A 1 68 ? 7.060 -2.072 -17.630 1.00 94.69 68 CYS A C 1
ATOM 567 O O . CYS A 1 68 ? 7.064 -0.845 -17.554 1.00 94.69 68 CYS A O 1
ATOM 569 N N . CYS A 1 69 ? 8.175 -2.791 -17.461 1.00 91.62 69 CYS A N 1
ATOM 570 C CA . CYS A 1 69 ? 9.426 -2.207 -16.981 1.00 91.62 69 CYS A CA 1
ATOM 571 C C . CYS A 1 69 ? 10.481 -2.095 -18.101 1.00 91.62 69 CYS A C 1
ATOM 573 O O . CYS A 1 69 ? 10.695 -3.056 -18.861 1.00 91.62 69 CYS A O 1
ATOM 575 N N . PRO A 1 70 ? 11.217 -0.967 -18.184 1.00 90.19 70 PRO A N 1
ATOM 576 C CA . PRO A 1 70 ? 12.418 -0.859 -19.010 1.00 90.19 70 PRO A CA 1
ATOM 577 C C . PRO A 1 70 ? 13.444 -1.936 -18.647 1.00 90.19 70 PRO A C 1
ATOM 579 O O . PRO A 1 70 ? 13.555 -2.320 -17.487 1.00 90.19 70 PRO A O 1
ATOM 582 N N . GLN A 1 71 ? 14.227 -2.411 -19.623 1.00 90.56 71 GLN A N 1
ATOM 583 C CA . GLN A 1 71 ? 15.126 -3.560 -19.436 1.00 90.56 71 GLN A CA 1
ATOM 584 C C . GLN A 1 71 ? 16.070 -3.431 -18.231 1.00 90.56 71 GLN A C 1
ATOM 586 O O . GLN A 1 71 ? 16.304 -4.429 -17.556 1.00 90.56 71 GLN A O 1
ATOM 591 N N . TYR A 1 72 ? 16.577 -2.228 -17.960 1.00 87.50 72 TYR A N 1
ATOM 592 C CA . TYR A 1 72 ? 17.512 -1.942 -16.867 1.00 87.50 72 TYR A CA 1
ATOM 593 C C . TYR A 1 72 ? 16.859 -1.898 -15.473 1.00 87.50 72 TYR A C 1
ATOM 595 O O . TYR A 1 72 ? 17.583 -1.891 -14.487 1.00 87.50 72 TYR A O 1
ATOM 603 N N . LEU A 1 73 ? 15.522 -1.911 -15.378 1.00 92.19 73 LEU A N 1
ATOM 604 C CA . LEU A 1 73 ? 14.768 -1.893 -14.111 1.00 92.19 73 LEU A CA 1
ATOM 605 C C . LEU A 1 73 ? 13.924 -3.152 -13.876 1.00 92.19 73 LEU A C 1
ATOM 607 O O . LEU A 1 73 ? 13.199 -3.227 -12.889 1.00 92.19 73 LEU A O 1
ATOM 611 N N . ARG A 1 74 ? 13.966 -4.131 -14.786 1.00 94.94 74 ARG A N 1
ATOM 612 C CA . ARG A 1 74 ? 13.168 -5.357 -14.657 1.00 94.94 74 ARG A CA 1
ATOM 613 C C . ARG A 1 74 ? 13.656 -6.191 -13.481 1.00 94.94 74 ARG A C 1
ATOM 615 O O . ARG A 1 74 ? 14.821 -6.591 -13.451 1.00 94.94 74 ARG A O 1
ATOM 622 N N . ALA A 1 75 ? 12.735 -6.560 -12.598 1.00 95.38 75 ALA A N 1
ATOM 623 C CA . ALA A 1 75 ? 12.992 -7.597 -11.612 1.00 95.38 75 ALA A CA 1
ATOM 624 C C . ALA A 1 75 ? 13.353 -8.921 -12.309 1.00 95.38 75 ALA A C 1
ATOM 626 O O . ALA A 1 75 ? 12.751 -9.318 -13.314 1.00 95.38 75 ALA A O 1
ATOM 627 N N . SER A 1 76 ? 14.344 -9.629 -11.769 1.00 96.44 76 SER A N 1
ATOM 628 C CA . SER A 1 76 ? 14.716 -10.946 -12.293 1.00 96.44 76 SER A CA 1
ATOM 629 C C . SER A 1 76 ? 13.622 -11.985 -12.015 1.00 96.44 76 SER A C 1
ATOM 631 O O . SER A 1 76 ? 12.820 -11.842 -11.090 1.00 96.44 76 SER A O 1
ATOM 633 N N . SER A 1 77 ? 13.611 -13.089 -12.772 1.00 98.00 77 SER A N 1
ATOM 634 C CA . SER A 1 77 ? 12.688 -14.199 -12.486 1.00 98.00 77 SER A CA 1
ATOM 635 C C . SER A 1 77 ? 12.875 -14.761 -11.073 1.00 98.00 77 SER A C 1
ATOM 637 O O . SER A 1 77 ? 11.893 -15.186 -10.467 1.00 98.00 77 SER A O 1
ATOM 639 N N . ASP A 1 78 ? 14.105 -14.776 -10.556 1.00 97.94 78 ASP A N 1
ATOM 640 C CA . ASP A 1 78 ? 14.386 -15.237 -9.196 1.00 97.94 78 ASP A CA 1
ATOM 641 C C . ASP A 1 78 ? 13.869 -14.245 -8.154 1.00 97.94 78 ASP A C 1
ATOM 643 O O . ASP A 1 78 ? 13.336 -14.658 -7.129 1.00 97.94 78 ASP A O 1
ATOM 647 N N . GLU A 1 79 ? 13.952 -12.944 -8.425 1.00 97.38 79 GLU A N 1
ATOM 648 C CA . GLU A 1 79 ? 13.408 -11.923 -7.535 1.00 97.38 79 GLU A CA 1
ATOM 649 C C . GLU A 1 79 ? 11.878 -11.997 -7.457 1.00 97.38 79 GLU A C 1
ATOM 651 O O . GLU A 1 79 ? 11.319 -11.991 -6.360 1.00 97.38 79 GLU A O 1
ATOM 656 N N . ILE A 1 80 ? 11.194 -12.150 -8.596 1.00 98.25 80 ILE A N 1
ATOM 657 C CA . ILE A 1 80 ? 9.735 -12.335 -8.626 1.00 98.25 80 ILE A CA 1
ATOM 658 C C . ILE A 1 80 ? 9.344 -13.608 -7.864 1.00 98.25 80 ILE A C 1
ATOM 660 O O . ILE A 1 80 ? 8.437 -13.565 -7.033 1.00 98.25 80 ILE A O 1
ATOM 664 N N . ARG A 1 81 ? 10.062 -14.722 -8.073 1.00 98.50 81 ARG A N 1
ATOM 665 C CA . ARG A 1 81 ? 9.846 -15.966 -7.314 1.00 98.50 81 ARG A CA 1
ATOM 666 C C . ARG A 1 81 ? 9.999 -15.736 -5.808 1.00 98.50 81 ARG A C 1
ATOM 668 O O . ARG A 1 81 ? 9.111 -16.102 -5.043 1.00 98.50 81 ARG A O 1
ATOM 675 N N . GLN A 1 82 ? 11.071 -15.059 -5.391 1.00 97.88 82 GLN A N 1
ATOM 676 C CA . GLN A 1 82 ? 11.324 -14.757 -3.981 1.00 97.88 82 GLN A CA 1
ATOM 677 C C . GLN A 1 82 ? 10.231 -13.884 -3.358 1.00 97.88 82 GLN A C 1
ATOM 679 O O . GLN A 1 82 ? 9.905 -14.097 -2.192 1.00 97.88 82 GLN A O 1
ATOM 684 N N . ARG A 1 83 ? 9.647 -12.925 -4.093 1.00 97.56 83 ARG A N 1
ATOM 685 C CA . ARG A 1 83 ? 8.515 -12.120 -3.594 1.00 97.56 83 ARG A CA 1
ATOM 686 C C . ARG A 1 83 ? 7.331 -13.019 -3.225 1.00 97.56 83 ARG A C 1
ATOM 688 O O . ARG A 1 83 ? 6.788 -12.880 -2.127 1.00 97.56 83 ARG A O 1
ATOM 695 N N . ILE A 1 84 ? 6.984 -13.961 -4.106 1.00 97.38 84 ILE A N 1
ATOM 696 C CA . ILE A 1 84 ? 5.869 -14.905 -3.927 1.00 97.38 84 ILE A CA 1
ATOM 697 C C . ILE A 1 84 ? 6.137 -15.845 -2.745 1.00 97.38 84 ILE A C 1
ATOM 699 O O . ILE A 1 84 ? 5.284 -16.000 -1.878 1.00 97.38 84 ILE A O 1
ATOM 703 N N . GLU A 1 85 ? 7.330 -16.436 -2.668 1.00 97.12 85 GLU A N 1
ATOM 704 C CA . GLU A 1 85 ? 7.671 -17.410 -1.620 1.00 97.12 85 GLU A CA 1
ATOM 705 C C . GLU A 1 85 ? 7.838 -16.765 -0.238 1.00 97.12 85 GLU A C 1
ATOM 707 O O . GLU A 1 85 ? 7.453 -17.343 0.779 1.00 97.12 85 GLU A O 1
ATOM 712 N N . ARG A 1 86 ? 8.421 -15.562 -0.181 1.00 95.75 86 ARG A N 1
ATOM 713 C CA . ARG A 1 86 ? 8.745 -14.888 1.084 1.00 95.75 86 ARG A CA 1
ATOM 714 C C . ARG A 1 86 ? 7.511 -14.317 1.769 1.00 95.75 86 ARG A C 1
ATOM 716 O O . ARG A 1 86 ? 7.432 -14.365 2.997 1.00 95.75 86 ARG A O 1
ATOM 723 N N . PHE A 1 87 ? 6.569 -13.771 1.000 1.00 95.00 87 PHE A N 1
ATOM 724 C CA . PHE A 1 87 ? 5.357 -13.161 1.542 1.00 95.00 87 PHE A CA 1
ATOM 725 C C . PHE A 1 87 ? 4.112 -13.500 0.701 1.00 95.00 87 PHE A C 1
ATOM 727 O O . PHE A 1 87 ? 3.525 -12.615 0.078 1.00 95.00 87 PHE A O 1
ATOM 734 N N . PRO A 1 88 ? 3.680 -14.777 0.692 1.00 92.00 88 PRO A N 1
ATOM 735 C CA . PRO A 1 88 ? 2.631 -15.265 -0.210 1.00 92.00 88 PRO A CA 1
ATOM 736 C C . PRO A 1 88 ? 1.310 -14.501 -0.056 1.00 92.00 88 PRO A C 1
ATOM 738 O O . PRO A 1 88 ? 0.721 -14.076 -1.044 1.00 92.00 88 PRO A O 1
ATOM 741 N N . ASN A 1 89 ? 0.914 -14.207 1.187 1.00 92.88 89 ASN A N 1
ATOM 742 C CA . ASN A 1 89 ? -0.343 -13.513 1.499 1.00 92.88 89 ASN A CA 1
ATOM 743 C C . ASN A 1 89 ? -0.213 -11.978 1.493 1.00 92.88 89 ASN A C 1
ATOM 745 O O . ASN A 1 89 ? -1.022 -11.274 2.105 1.00 92.88 89 ASN A O 1
ATOM 749 N N . GLY A 1 90 ? 0.854 -11.458 0.888 1.00 95.19 90 GLY A N 1
ATOM 750 C CA . GLY A 1 90 ? 1.131 -10.029 0.793 1.00 95.19 90 GLY A CA 1
ATOM 751 C C . GLY A 1 90 ? 1.331 -9.525 -0.623 1.00 95.19 90 GLY A C 1
ATOM 752 O O . GLY A 1 90 ? 1.689 -8.370 -0.807 1.00 95.19 90 GLY A O 1
ATOM 753 N N . ASN A 1 91 ? 1.120 -10.373 -1.618 1.00 98.00 91 ASN A N 1
ATOM 754 C CA . ASN A 1 91 ? 1.137 -9.993 -3.020 1.00 98.00 91 ASN A CA 1
ATOM 755 C C . ASN A 1 91 ? -0.232 -10.322 -3.613 1.00 98.00 91 ASN A C 1
ATOM 757 O O . ASN A 1 91 ? -0.905 -11.239 -3.132 1.00 98.00 91 ASN A O 1
ATOM 761 N N . CYS A 1 92 ? -0.628 -9.607 -4.660 1.00 98.62 92 CYS A N 1
ATOM 762 C CA . CYS A 1 92 ? -1.864 -9.885 -5.383 1.00 98.62 92 CYS A CA 1
ATOM 763 C C . CYS A 1 92 ? -1.616 -9.885 -6.891 1.00 98.62 92 CYS A C 1
ATOM 765 O O . CYS A 1 92 ? -0.794 -9.114 -7.392 1.00 98.62 92 CYS A O 1
ATOM 767 N N . VAL A 1 93 ? -2.362 -10.720 -7.607 1.00 98.69 93 VAL A N 1
ATOM 768 C CA . VAL A 1 93 ? -2.483 -10.689 -9.067 1.00 98.69 93 VAL A CA 1
ATOM 769 C C . VAL A 1 93 ? -3.904 -10.306 -9.440 1.00 98.69 93 VAL A C 1
ATOM 771 O O . VAL A 1 93 ? -4.851 -10.704 -8.762 1.00 98.69 93 VAL A O 1
ATOM 774 N N . LEU A 1 94 ? -4.034 -9.515 -10.499 1.00 98.50 94 LEU A N 1
ATOM 775 C CA . LEU A 1 94 ? -5.305 -9.147 -11.103 1.00 98.50 94 LEU A CA 1
ATOM 776 C C . LEU A 1 94 ? -5.481 -9.976 -12.370 1.00 98.50 94 LEU A C 1
ATOM 778 O O . LEU A 1 94 ? -4.633 -9.927 -13.267 1.00 98.50 94 LEU A O 1
ATOM 782 N N . GLU A 1 95 ? -6.577 -10.725 -12.432 1.00 97.94 95 GLU A N 1
ATOM 783 C CA . GLU A 1 95 ? -6.893 -11.593 -13.559 1.00 97.94 95 GLU A CA 1
ATOM 784 C C . GLU A 1 95 ? -8.142 -11.135 -14.298 1.00 97.94 95 GLU A C 1
ATOM 786 O O . GLU A 1 95 ? -9.149 -10.760 -13.698 1.00 97.94 95 GLU A O 1
ATOM 791 N N . MET A 1 96 ? -8.082 -11.213 -15.621 1.00 95.81 96 MET A N 1
ATOM 792 C CA . MET A 1 96 ? -9.208 -10.963 -16.510 1.00 95.81 96 MET A CA 1
ATOM 793 C C . MET A 1 96 ? -9.186 -12.029 -17.603 1.00 95.81 96 MET A C 1
ATOM 795 O O . MET A 1 96 ? -8.125 -12.325 -18.151 1.00 95.81 96 MET A O 1
ATOM 799 N N . ASP A 1 97 ? -10.330 -12.667 -17.856 1.00 92.94 97 ASP A N 1
ATOM 800 C CA . ASP A 1 97 ? -10.467 -13.766 -18.826 1.00 92.94 97 ASP A CA 1
ATOM 801 C C . ASP A 1 97 ? -9.421 -14.892 -18.658 1.00 92.94 97 ASP A C 1
ATOM 803 O O . ASP A 1 97 ? -8.914 -15.463 -19.624 1.00 92.94 97 ASP A O 1
ATOM 807 N N . GLY A 1 98 ? -9.071 -15.207 -17.403 1.00 92.06 98 GLY A N 1
ATOM 808 C CA . GLY A 1 98 ? -8.093 -16.246 -17.054 1.00 92.06 98 GLY A CA 1
ATOM 809 C C . GLY A 1 98 ? -6.630 -15.869 -17.312 1.00 92.06 98 GLY A C 1
ATOM 810 O O . GLY A 1 98 ? -5.760 -16.736 -17.250 1.00 92.06 98 GLY A O 1
ATOM 811 N N . GLN A 1 99 ? -6.341 -14.600 -17.612 1.00 95.81 99 GLN A N 1
ATOM 812 C CA . GLN A 1 99 ? -4.986 -14.091 -17.810 1.00 95.81 99 GLN A CA 1
ATOM 813 C C . GLN A 1 99 ? -4.608 -13.110 -16.704 1.00 95.81 99 GLN A C 1
ATOM 815 O O . GLN A 1 99 ? -5.385 -12.222 -16.359 1.00 95.81 99 GLN A O 1
ATOM 820 N N . VAL A 1 100 ? -3.382 -13.225 -16.190 1.00 98.00 100 VAL A N 1
ATOM 821 C CA . VAL A 1 100 ? -2.803 -12.221 -15.291 1.00 98.00 100 VAL A CA 1
ATOM 822 C C . VAL A 1 100 ? -2.505 -10.959 -16.096 1.00 98.00 100 VAL A C 1
ATOM 824 O O . VAL A 1 100 ? -1.590 -10.940 -16.923 1.00 98.00 100 VAL A O 1
ATOM 827 N N . VAL A 1 101 ? -3.270 -9.900 -15.840 1.00 97.81 101 VAL A N 1
ATOM 828 C CA . VAL A 1 101 ? -3.118 -8.592 -16.499 1.00 97.81 101 VAL A CA 1
ATOM 829 C C . VAL A 1 101 ? -2.492 -7.542 -15.582 1.00 97.81 101 VAL A C 1
ATOM 831 O O . VAL A 1 101 ? -2.108 -6.468 -16.044 1.00 97.81 101 VAL A O 1
ATOM 834 N N . GLY A 1 102 ? -2.362 -7.847 -14.290 1.00 98.31 102 GLY A N 1
ATOM 835 C CA . GLY A 1 102 ? -1.727 -6.972 -13.319 1.00 98.31 102 GLY A CA 1
ATOM 836 C C . GLY A 1 102 ? -1.177 -7.709 -12.103 1.00 98.31 102 GLY A C 1
ATOM 837 O O . GLY A 1 102 ? -1.603 -8.818 -11.790 1.00 98.31 102 GLY A O 1
ATOM 838 N N . ALA A 1 103 ? -0.230 -7.088 -11.407 1.00 98.62 103 ALA A N 1
ATOM 839 C CA . ALA A 1 103 ? 0.336 -7.602 -10.166 1.00 98.62 103 ALA A CA 1
ATOM 840 C C . ALA A 1 103 ? 0.785 -6.461 -9.254 1.00 98.62 103 ALA A C 1
ATOM 842 O O . ALA A 1 103 ? 1.306 -5.448 -9.721 1.00 98.62 103 ALA A O 1
ATOM 843 N N . ILE A 1 104 ? 0.619 -6.647 -7.949 1.00 98.69 104 ILE A N 1
ATOM 844 C CA . ILE A 1 104 ? 1.150 -5.763 -6.914 1.00 98.69 104 ILE A CA 1
ATOM 845 C C . ILE A 1 104 ? 1.904 -6.593 -5.881 1.00 98.69 104 ILE A C 1
ATOM 847 O O . ILE A 1 104 ? 1.416 -7.619 -5.400 1.00 98.69 104 ILE A O 1
ATOM 851 N N . TYR A 1 105 ? 3.112 -6.147 -5.553 1.00 98.62 105 TYR A N 1
ATOM 852 C CA . TYR A 1 105 ? 4.011 -6.845 -4.642 1.00 98.62 105 TYR A CA 1
ATOM 853 C C . TYR A 1 105 ? 4.246 -6.035 -3.378 1.00 98.62 105 TYR A C 1
ATOM 855 O O . TYR A 1 105 ? 4.341 -4.806 -3.429 1.00 98.62 105 TYR A O 1
ATOM 863 N N . SER A 1 106 ? 4.416 -6.713 -2.247 1.00 98.31 106 SER A N 1
ATOM 864 C CA . SER A 1 106 ? 4.804 -6.062 -1.002 1.00 98.31 106 SER A CA 1
ATOM 865 C C . SER A 1 106 ? 5.688 -6.935 -0.116 1.00 98.31 106 SER A C 1
ATOM 867 O O . SER A 1 106 ? 5.912 -8.118 -0.369 1.00 98.31 106 SER A O 1
ATOM 869 N N . GLN A 1 107 ? 6.199 -6.334 0.953 1.00 97.81 107 GLN A N 1
ATOM 870 C CA . GLN A 1 107 ? 6.832 -7.025 2.067 1.00 97.81 107 GLN A CA 1
ATOM 871 C C . GLN A 1 107 ? 6.550 -6.293 3.380 1.00 97.81 107 GLN A C 1
ATOM 873 O O . GLN A 1 107 ? 6.244 -5.106 3.381 1.00 97.81 107 GLN A O 1
ATOM 878 N N . ARG A 1 108 ? 6.695 -6.980 4.515 1.00 96.88 108 ARG A N 1
ATOM 879 C CA . ARG A 1 108 ? 6.666 -6.351 5.843 1.00 96.88 108 ARG A CA 1
ATOM 880 C C . ARG A 1 108 ? 8.067 -5.932 6.278 1.00 96.88 108 ARG A C 1
ATOM 882 O O . ARG A 1 108 ? 8.995 -6.728 6.151 1.00 96.88 108 ARG A O 1
ATOM 889 N N . ILE A 1 109 ? 8.202 -4.730 6.828 1.00 96.69 109 ILE A N 1
ATOM 890 C CA . ILE A 1 109 ? 9.442 -4.194 7.410 1.00 96.69 109 ILE A CA 1
ATOM 891 C C . ILE A 1 109 ? 9.166 -3.616 8.806 1.00 96.69 109 ILE A C 1
ATOM 893 O O . ILE A 1 109 ? 8.030 -3.273 9.131 1.00 96.69 109 ILE A O 1
ATOM 897 N N . ASN A 1 110 ? 10.200 -3.510 9.646 1.00 91.62 110 ASN A N 1
ATOM 898 C CA . ASN A 1 110 ? 10.047 -2.989 11.012 1.00 91.62 110 ASN A CA 1
ATOM 899 C C . ASN A 1 110 ? 9.822 -1.475 11.060 1.00 91.62 110 ASN A C 1
ATOM 901 O O . ASN A 1 110 ? 9.016 -1.008 11.851 1.00 91.62 110 ASN A O 1
ATOM 905 N N . ASN A 1 111 ? 10.564 -0.701 10.264 1.00 89.19 111 ASN A N 1
ATOM 906 C CA . ASN A 1 111 ? 10.434 0.752 10.239 1.00 89.19 111 ASN A CA 1
ATOM 907 C C . ASN A 1 111 ? 10.864 1.335 8.886 1.00 89.19 111 ASN A C 1
ATOM 909 O O . ASN A 1 111 ? 11.570 0.693 8.104 1.00 89.19 111 ASN A O 1
ATOM 913 N N . ILE A 1 112 ? 10.435 2.572 8.638 1.00 93.38 112 ILE A N 1
ATOM 914 C CA . ILE A 1 112 ? 10.660 3.303 7.386 1.00 93.38 112 ILE A CA 1
ATOM 915 C C . ILE A 1 112 ? 12.114 3.798 7.281 1.00 93.38 112 ILE A C 1
ATOM 917 O O . ILE A 1 112 ? 12.662 3.872 6.186 1.00 93.38 112 ILE A O 1
ATOM 921 N N . ASP A 1 113 ? 12.787 4.092 8.397 1.00 92.75 113 ASP A N 1
ATOM 922 C CA . ASP A 1 113 ? 14.157 4.629 8.382 1.00 92.75 113 ASP A CA 1
ATOM 923 C C . ASP A 1 113 ? 15.196 3.656 7.813 1.00 92.75 113 ASP A C 1
ATOM 925 O O . ASP A 1 113 ? 16.212 4.089 7.262 1.00 92.75 113 ASP A O 1
ATOM 929 N N . LEU A 1 114 ? 14.935 2.347 7.880 1.00 91.00 114 LEU A N 1
ATOM 930 C CA . LEU A 1 114 ? 15.763 1.332 7.227 1.00 91.00 114 LEU A CA 1
ATOM 931 C C . LEU A 1 114 ? 15.822 1.521 5.706 1.00 91.00 114 LEU A C 1
ATOM 933 O O . LEU A 1 114 ? 16.862 1.255 5.105 1.00 91.00 114 LEU A O 1
ATOM 937 N N . LEU A 1 115 ? 14.747 2.022 5.089 1.00 93.44 115 LEU A N 1
ATOM 938 C CA . LEU A 1 115 ? 14.677 2.254 3.646 1.00 93.44 115 LEU A CA 1
ATOM 939 C C . LEU A 1 115 ? 15.646 3.340 3.177 1.00 93.44 115 LEU A C 1
ATOM 941 O O . LEU A 1 115 ? 16.225 3.223 2.102 1.00 93.44 115 LEU A O 1
ATOM 945 N N . LYS A 1 116 ? 15.895 4.357 4.009 1.00 92.00 116 LYS A N 1
ATOM 946 C CA . LYS A 1 116 ? 16.803 5.473 3.691 1.00 92.00 116 LYS A CA 1
ATOM 947 C C . LYS A 1 116 ? 18.268 5.039 3.546 1.00 92.00 116 LYS A C 1
ATOM 949 O O . LYS A 1 116 ? 19.090 5.817 3.078 1.00 92.00 116 LYS A O 1
ATOM 954 N N . LYS A 1 117 ? 18.609 3.825 3.992 1.00 91.81 117 LYS A N 1
ATOM 955 C CA . LYS A 1 117 ? 19.981 3.289 4.040 1.00 91.81 117 LYS A CA 1
ATOM 956 C C . LYS A 1 117 ? 20.194 2.097 3.106 1.00 91.81 117 LYS A C 1
ATOM 958 O O . LYS A 1 117 ? 21.200 1.400 3.242 1.00 91.81 117 LYS A O 1
ATOM 963 N N . LYS A 1 118 ? 19.233 1.797 2.230 1.00 95.56 118 LYS A N 1
ATOM 964 C CA . LYS A 1 118 ? 19.249 0.604 1.381 1.00 95.56 118 LYS A CA 1
ATOM 965 C C . LYS A 1 118 ? 19.066 0.981 -0.074 1.00 95.56 118 LYS A C 1
ATOM 967 O O . LYS A 1 118 ? 18.216 1.799 -0.405 1.00 95.56 118 LYS A O 1
ATOM 972 N N . THR A 1 119 ? 19.837 0.325 -0.930 1.00 97.00 119 THR A N 1
ATOM 973 C CA . THR A 1 119 ? 19.576 0.321 -2.368 1.00 97.00 119 THR A CA 1
ATOM 974 C C . THR A 1 119 ? 18.482 -0.695 -2.700 1.00 97.00 119 THR A C 1
ATOM 976 O O . THR A 1 119 ? 18.203 -1.598 -1.905 1.00 97.00 119 THR A O 1
ATOM 979 N N . TYR A 1 120 ? 17.886 -0.583 -3.885 1.00 95.75 120 TYR A N 1
ATOM 980 C CA . TYR A 1 120 ? 16.856 -1.470 -4.420 1.00 95.75 120 TYR A CA 1
ATOM 981 C C . TYR A 1 120 ? 17.223 -2.948 -4.239 1.00 95.75 120 TYR A C 1
ATOM 983 O O . TYR A 1 120 ? 16.460 -3.710 -3.653 1.00 95.75 120 TYR A O 1
ATOM 991 N N . VAL A 1 121 ? 18.447 -3.336 -4.609 1.00 95.12 121 VAL A N 1
ATOM 992 C CA . VAL A 1 121 ? 18.926 -4.727 -4.504 1.00 95.12 121 VAL A CA 1
ATOM 993 C C . VAL A 1 121 ? 19.079 -5.225 -3.059 1.00 95.12 121 VAL A C 1
ATOM 995 O O . VAL A 1 121 ? 19.100 -6.429 -2.816 1.00 95.12 121 VAL A O 1
ATOM 998 N N . GLN A 1 122 ? 19.180 -4.322 -2.079 1.00 96.44 122 GLN A N 1
ATOM 999 C CA . GLN A 1 122 ? 19.313 -4.664 -0.659 1.00 96.44 122 GLN A CA 1
ATOM 1000 C C . GLN A 1 122 ? 17.972 -4.656 0.087 1.00 96.44 122 GLN A C 1
ATOM 1002 O O . GLN A 1 122 ? 17.862 -5.269 1.148 1.00 96.44 122 GLN A O 1
ATOM 1007 N N . VAL A 1 123 ? 16.948 -3.982 -0.447 1.00 96.19 123 VAL A N 1
ATOM 1008 C CA . VAL A 1 123 ? 15.599 -3.892 0.142 1.00 96.19 123 VAL A CA 1
ATOM 1009 C C . VAL A 1 123 ? 14.985 -5.247 0.498 1.00 96.19 123 VAL A C 1
ATOM 1011 O O . VAL A 1 123 ? 14.379 -5.332 1.572 1.00 96.19 123 VAL A O 1
ATOM 1014 N N . PRO A 1 124 ? 15.145 -6.325 -0.299 1.00 96.12 124 PRO A N 1
ATOM 1015 C CA . PRO A 1 124 ? 14.583 -7.622 0.060 1.00 96.12 124 PRO A CA 1
ATOM 1016 C C . PRO A 1 124 ? 15.061 -8.133 1.433 1.00 96.12 124 PRO A C 1
ATOM 1018 O O . PRO A 1 124 ? 14.330 -8.867 2.099 1.00 96.12 124 PRO A O 1
ATOM 1021 N N . SER A 1 125 ? 16.254 -7.735 1.898 1.00 96.12 125 SER A N 1
ATOM 1022 C CA . SER A 1 125 ? 16.795 -8.162 3.198 1.00 96.12 125 SER A CA 1
ATOM 1023 C C . SER A 1 125 ? 16.071 -7.547 4.401 1.00 96.12 125 SER A C 1
ATOM 1025 O O . SER A 1 125 ? 16.350 -7.935 5.531 1.00 96.12 125 SER A O 1
ATOM 1027 N N . LEU A 1 126 ? 15.211 -6.545 4.190 1.00 96.81 126 LEU A N 1
ATOM 1028 C CA . LEU A 1 126 ? 14.463 -5.882 5.261 1.00 96.81 126 LEU A CA 1
ATOM 1029 C C . LEU A 1 126 ? 13.213 -6.656 5.686 1.00 96.81 126 LEU A C 1
ATOM 1031 O O . LEU A 1 126 ? 12.599 -6.301 6.694 1.00 96.81 126 LEU A O 1
ATOM 1035 N N . HIS A 1 127 ? 12.827 -7.680 4.921 1.00 97.31 127 HIS A N 1
ATOM 1036 C CA . HIS A 1 127 ? 11.622 -8.442 5.197 1.00 97.31 127 HIS A CA 1
ATOM 1037 C C . HIS A 1 127 ? 11.641 -9.069 6.595 1.00 97.31 127 HIS A C 1
ATOM 1039 O O . HIS A 1 127 ? 12.592 -9.742 6.990 1.00 97.31 127 HIS A O 1
ATOM 1045 N N . THR A 1 128 ? 10.528 -8.933 7.304 1.00 94.81 128 THR A N 1
ATOM 1046 C CA . THR A 1 128 ? 10.279 -9.590 8.586 1.00 94.81 128 THR A CA 1
ATOM 1047 C C . THR A 1 128 ? 8.794 -9.860 8.757 1.00 94.81 128 THR A C 1
ATOM 1049 O O . THR A 1 128 ? 7.956 -9.011 8.470 1.00 94.81 128 THR A O 1
ATOM 1052 N N . ARG A 1 129 ? 8.443 -11.034 9.288 1.00 90.69 129 ARG A N 1
ATOM 1053 C CA . ARG A 1 129 ? 7.040 -11.437 9.473 1.00 90.69 129 ARG A CA 1
ATOM 1054 C C . ARG A 1 129 ? 6.285 -10.587 10.496 1.00 90.69 129 ARG A C 1
ATOM 1056 O O . ARG A 1 129 ? 5.060 -10.585 10.454 1.00 90.69 129 ARG A O 1
ATOM 1063 N N . LEU A 1 130 ? 6.995 -9.899 11.393 1.00 88.25 130 LEU A N 1
ATOM 1064 C CA . LEU A 1 130 ? 6.423 -9.141 12.515 1.00 88.25 130 LEU A CA 1
ATOM 1065 C C . LEU A 1 130 ? 6.437 -7.619 12.306 1.00 88.25 130 LEU A C 1
ATOM 1067 O O . LEU A 1 130 ? 6.009 -6.888 13.189 1.00 88.25 130 LEU A O 1
ATOM 1071 N N . GLY A 1 131 ? 6.918 -7.129 11.160 1.00 90.69 131 GLY A N 1
ATOM 1072 C CA . GLY A 1 131 ? 7.068 -5.689 10.930 1.00 90.69 131 GLY A CA 1
ATOM 1073 C C . GLY A 1 131 ? 5.732 -4.946 10.871 1.00 90.69 131 GLY A C 1
ATOM 1074 O O . GLY A 1 131 ? 4.794 -5.433 10.240 1.00 90.69 131 GLY A O 1
ATOM 1075 N N . SER A 1 132 ? 5.619 -3.772 11.489 1.00 90.38 132 SER A N 1
ATOM 1076 C CA . SER A 1 132 ? 4.370 -2.989 11.509 1.00 90.38 132 SER A CA 1
ATOM 1077 C C . SER A 1 132 ? 4.131 -2.160 10.241 1.00 90.38 132 SER A C 1
ATOM 1079 O O . SER A 1 132 ? 3.078 -1.541 10.095 1.00 90.38 132 SER A O 1
ATOM 1081 N N . VAL A 1 133 ? 5.071 -2.168 9.292 1.00 94.56 133 VAL A N 1
ATOM 1082 C CA . VAL A 1 133 ? 4.987 -1.400 8.046 1.00 94.56 133 VAL A CA 1
ATOM 1083 C C . VAL A 1 133 ? 4.926 -2.345 6.850 1.00 94.56 133 VAL A C 1
ATOM 1085 O O . VAL A 1 133 ? 5.770 -3.233 6.710 1.00 94.56 133 VAL A O 1
ATOM 1088 N N . ILE A 1 134 ? 3.960 -2.136 5.955 1.00 97.38 134 ILE A N 1
ATOM 1089 C CA . ILE A 1 134 ? 3.948 -2.778 4.635 1.00 97.38 134 ILE A CA 1
ATOM 1090 C C . ILE A 1 134 ? 4.689 -1.877 3.651 1.00 97.38 134 ILE A C 1
ATOM 1092 O O . ILE A 1 134 ? 4.341 -0.715 3.482 1.00 97.38 134 ILE A O 1
ATOM 1096 N N . GLN A 1 135 ? 5.692 -2.414 2.971 1.00 98.25 135 GLN A N 1
ATOM 1097 C CA . GLN A 1 135 ? 6.360 -1.766 1.854 1.00 98.25 135 GLN A CA 1
ATOM 1098 C C . GLN A 1 135 ? 5.837 -2.344 0.538 1.00 98.25 135 GLN A C 1
ATOM 1100 O O . GLN A 1 135 ? 6.062 -3.520 0.258 1.00 98.25 135 GLN A O 1
ATOM 1105 N N . LEU A 1 136 ? 5.212 -1.516 -0.295 1.00 98.44 136 LEU A N 1
ATOM 1106 C CA . LEU A 1 136 ? 4.924 -1.828 -1.691 1.00 98.44 136 LEU A CA 1
ATOM 1107 C C . LEU A 1 136 ? 6.237 -1.859 -2.484 1.00 98.44 136 LEU A C 1
ATOM 1109 O O . LEU A 1 136 ? 7.030 -0.917 -2.435 1.00 98.44 136 LEU A O 1
ATOM 1113 N N . LEU A 1 137 ? 6.463 -2.962 -3.197 1.00 97.81 137 LEU A N 1
ATOM 1114 C CA . LEU A 1 137 ? 7.664 -3.210 -4.001 1.00 97.81 137 LEU A CA 1
ATOM 1115 C C . LEU A 1 137 ? 7.457 -2.878 -5.483 1.00 97.81 137 LEU A C 1
ATOM 1117 O O . LEU A 1 137 ? 8.425 -2.661 -6.202 1.00 97.81 137 LEU A O 1
ATOM 1121 N N . GLY A 1 138 ? 6.208 -2.854 -5.944 1.00 96.06 138 GLY A N 1
ATOM 1122 C CA . GLY A 1 138 ? 5.862 -2.494 -7.314 1.00 96.06 138 GLY A CA 1
ATOM 1123 C C . GLY A 1 138 ? 4.412 -2.825 -7.634 1.00 96.06 138 GLY A C 1
ATOM 1124 O O . GLY A 1 138 ? 3.837 -3.736 -7.034 1.00 96.06 138 GLY A O 1
ATOM 1125 N N . ILE A 1 139 ? 3.843 -2.081 -8.579 1.00 97.56 139 ILE A N 1
ATOM 1126 C CA . ILE A 1 139 ? 2.536 -2.334 -9.181 1.00 97.56 139 ILE A CA 1
ATOM 1127 C C . ILE A 1 139 ? 2.697 -2.280 -10.699 1.00 97.56 139 ILE A C 1
ATOM 1129 O O . ILE A 1 139 ? 3.187 -1.291 -11.234 1.00 97.56 139 ILE A O 1
ATOM 1133 N N . ASN A 1 140 ? 2.285 -3.345 -11.376 1.00 97.44 140 ASN A N 1
ATOM 1134 C CA . ASN A 1 140 ? 2.375 -3.481 -12.823 1.00 97.44 140 ASN A CA 1
ATOM 1135 C C . ASN A 1 140 ? 0.990 -3.803 -13.377 1.00 97.44 140 ASN A C 1
ATOM 1137 O O . ASN A 1 140 ? 0.327 -4.704 -12.868 1.00 97.44 140 ASN A O 1
ATOM 1141 N N . ILE A 1 141 ? 0.586 -3.103 -14.433 1.00 97.50 141 ILE A N 1
ATOM 1142 C CA . ILE A 1 141 ? -0.598 -3.391 -15.249 1.00 97.50 141 ILE A CA 1
ATOM 1143 C C . ILE A 1 141 ? -0.122 -3.478 -16.697 1.00 97.50 141 ILE A C 1
ATOM 1145 O O . ILE A 1 141 ? 0.737 -2.694 -17.103 1.00 97.50 141 ILE A O 1
ATOM 1149 N N . LEU A 1 142 ? -0.649 -4.428 -17.470 1.00 96.56 142 LEU A N 1
ATOM 1150 C CA . LEU A 1 142 ? -0.340 -4.531 -18.895 1.00 96.56 142 LEU A CA 1
ATOM 1151 C C . LEU A 1 142 ? -0.580 -3.179 -19.601 1.00 96.56 142 LEU A C 1
ATOM 1153 O O . LEU A 1 142 ? -1.653 -2.605 -19.411 1.00 96.56 142 LEU A O 1
ATOM 1157 N N . PRO A 1 143 ? 0.359 -2.685 -20.433 1.00 92.75 143 PRO A N 1
ATOM 1158 C CA . PRO A 1 143 ? 0.224 -1.389 -21.107 1.00 92.75 143 PRO A CA 1
ATOM 1159 C C . PRO A 1 143 ? -1.078 -1.237 -21.906 1.00 92.75 143 PRO A C 1
ATOM 1161 O O . PRO A 1 143 ? -1.716 -0.188 -21.881 1.00 92.75 143 PRO A O 1
ATOM 1164 N N . GLU A 1 144 ? -1.524 -2.312 -22.560 1.00 92.06 144 GLU A N 1
ATOM 1165 C CA . GLU A 1 144 ? -2.792 -2.380 -23.297 1.00 92.06 144 GLU A CA 1
ATOM 1166 C C . GLU A 1 144 ? -4.046 -2.160 -22.423 1.00 92.06 144 GLU A C 1
ATOM 1168 O O . GLU A 1 144 ? -5.121 -1.884 -22.951 1.00 92.06 144 GLU A O 1
ATOM 1173 N N . MET A 1 145 ? -3.904 -2.229 -21.096 1.00 87.75 145 MET A N 1
ATOM 1174 C CA . MET A 1 145 ? -4.972 -2.079 -20.106 1.00 87.75 145 MET A CA 1
ATOM 1175 C C . MET A 1 145 ? -4.858 -0.794 -19.266 1.00 87.75 145 MET A C 1
ATOM 1177 O O . MET A 1 145 ? -5.712 -0.563 -18.412 1.00 87.75 145 MET A O 1
ATOM 1181 N N . GLU A 1 146 ? -3.859 0.072 -19.478 1.00 75.06 146 GLU A N 1
ATOM 1182 C CA . GLU A 1 146 ? -3.620 1.249 -18.615 1.00 75.06 146 GLU A CA 1
ATOM 1183 C C . GLU A 1 146 ? -4.817 2.217 -18.533 1.00 75.06 146 GLU A C 1
ATOM 1185 O O . GLU A 1 146 ? -5.080 2.787 -17.477 1.00 75.06 146 GLU A O 1
ATOM 1190 N N . VAL A 1 147 ? -5.599 2.359 -19.609 1.00 70.50 147 VAL A N 1
ATOM 1191 C CA . VAL A 1 147 ? -6.724 3.319 -19.694 1.00 70.50 147 VAL A CA 1
ATOM 1192 C C . VAL A 1 147 ? -7.973 2.852 -18.923 1.00 70.50 147 VAL A C 1
ATOM 1194 O O . VAL A 1 147 ? -8.963 3.568 -18.827 1.00 70.50 147 VAL A O 1
ATOM 1197 N N . THR A 1 148 ? -7.952 1.648 -18.349 1.00 79.19 148 THR A N 1
ATOM 1198 C CA . THR A 1 148 ? -9.132 1.029 -17.717 1.00 79.19 148 THR A CA 1
ATOM 1199 C C . THR A 1 148 ? -9.257 1.289 -16.210 1.00 79.19 148 THR A C 1
ATOM 1201 O O . THR A 1 148 ? -10.212 0.824 -15.591 1.00 79.19 148 THR A O 1
ATOM 1204 N N . GLY A 1 149 ? -8.305 2.004 -15.596 1.00 88.88 149 GLY A N 1
ATOM 1205 C CA . GLY A 1 149 ? -8.303 2.279 -14.149 1.00 88.88 149 GLY A CA 1
ATOM 1206 C C . GLY A 1 149 ? -7.946 1.070 -13.269 1.00 88.88 149 GLY A C 1
ATOM 1207 O O . GLY A 1 149 ? -8.000 1.149 -12.044 1.00 88.88 149 GLY A O 1
ATOM 1208 N N . LEU A 1 150 ? -7.537 -0.062 -13.860 1.00 94.56 150 LEU A N 1
ATOM 1209 C CA . LEU A 1 150 ? -7.202 -1.282 -13.110 1.00 94.56 150 LEU A CA 1
ATOM 1210 C C . LEU A 1 150 ? -6.048 -1.092 -12.115 1.00 94.56 150 LEU A C 1
ATOM 1212 O O . LEU A 1 150 ? -6.030 -1.749 -11.076 1.00 94.56 150 LEU A O 1
ATOM 1216 N N . GLY A 1 151 ? -5.108 -0.185 -12.401 1.00 94.88 151 GLY A N 1
ATOM 1217 C CA . GLY A 1 151 ? -4.037 0.164 -11.466 1.00 94.88 151 GLY A CA 1
ATOM 1218 C C . GLY A 1 151 ? -4.570 0.793 -10.179 1.00 94.88 151 GLY A C 1
ATOM 1219 O O . GLY A 1 151 ? -4.136 0.419 -9.089 1.00 94.88 151 GLY A O 1
ATOM 1220 N N . ASP A 1 152 ? -5.547 1.696 -10.294 1.00 93.12 152 ASP A N 1
ATOM 1221 C CA . ASP A 1 152 ? -6.192 2.321 -9.138 1.00 93.12 152 ASP A CA 1
ATOM 1222 C C . ASP A 1 152 ? -6.958 1.284 -8.326 1.00 93.12 152 ASP A C 1
ATOM 1224 O O . ASP A 1 152 ? -6.771 1.200 -7.114 1.00 93.12 152 ASP A O 1
ATOM 1228 N N . HIS A 1 153 ? -7.728 0.426 -9.000 1.00 94.31 153 HIS A N 1
ATOM 1229 C CA . HIS A 1 153 ? -8.471 -0.646 -8.345 1.00 94.31 153 HIS A CA 1
ATOM 1230 C C . HIS A 1 153 ? -7.561 -1.638 -7.606 1.00 94.31 153 HIS A C 1
ATOM 1232 O O . HIS A 1 153 ? -7.870 -2.044 -6.486 1.00 94.31 153 HIS A O 1
ATOM 1238 N N . LEU A 1 154 ? -6.437 -2.037 -8.212 1.00 97.25 154 LEU A N 1
ATOM 1239 C CA . LEU A 1 154 ? -5.492 -2.968 -7.596 1.00 97.25 154 LEU A CA 1
ATOM 1240 C C . LEU A 1 154 ? -4.778 -2.335 -6.393 1.00 97.25 154 LEU A C 1
ATOM 1242 O O . LEU A 1 154 ? -4.617 -2.991 -5.363 1.00 97.25 154 LEU A O 1
ATOM 1246 N N . ARG A 1 155 ? -4.383 -1.058 -6.495 1.00 96.44 155 ARG A N 1
ATOM 1247 C CA . ARG A 1 155 ? -3.817 -0.296 -5.371 1.00 96.44 155 ARG A CA 1
ATOM 1248 C C . ARG A 1 155 ? -4.828 -0.170 -4.235 1.00 96.44 155 ARG A C 1
ATOM 1250 O O . ARG A 1 155 ? -4.486 -0.471 -3.097 1.00 96.44 155 ARG A O 1
ATOM 1257 N N . GLU A 1 156 ? -6.045 0.274 -4.530 1.00 93.44 156 GLU A N 1
ATOM 1258 C CA . GLU A 1 156 ? -7.098 0.475 -3.534 1.00 93.44 156 GLU A CA 1
ATOM 1259 C C . GLU A 1 156 ? -7.404 -0.826 -2.788 1.00 93.44 156 GLU A C 1
ATOM 1261 O O . GLU A 1 156 ? -7.371 -0.859 -1.558 1.00 93.44 156 GLU A O 1
ATOM 1266 N N . PHE A 1 157 ? -7.592 -1.924 -3.525 1.00 95.12 157 PHE A N 1
ATOM 1267 C CA . PHE A 1 157 ? -7.819 -3.237 -2.934 1.00 95.12 157 PHE A CA 1
ATOM 1268 C C . PHE A 1 157 ? -6.651 -3.684 -2.040 1.00 95.12 157 PHE A C 1
ATOM 1270 O O . PHE A 1 157 ? -6.862 -4.184 -0.935 1.00 95.12 157 PHE A O 1
ATOM 1277 N N . MET A 1 158 ? -5.406 -3.461 -2.475 1.00 96.19 158 MET A N 1
ATOM 1278 C CA . MET A 1 158 ? -4.225 -3.770 -1.667 1.00 96.19 158 MET A CA 1
ATOM 1279 C C . MET A 1 158 ? -4.189 -2.964 -0.365 1.00 96.19 158 MET A C 1
ATOM 1281 O O . MET A 1 158 ? -3.913 -3.526 0.694 1.00 96.19 158 MET A O 1
ATOM 1285 N N . LEU A 1 159 ? -4.485 -1.662 -0.417 1.00 93.19 159 LEU A N 1
ATOM 1286 C CA . LEU A 1 159 ? -4.535 -0.816 0.777 1.00 93.19 159 LEU A CA 1
ATOM 1287 C C . LEU A 1 159 ? -5.630 -1.281 1.741 1.00 93.19 159 LEU A C 1
ATOM 1289 O O . LEU A 1 159 ? -5.371 -1.370 2.940 1.00 93.19 159 LEU A O 1
ATOM 1293 N N . GLN A 1 160 ? -6.809 -1.658 1.234 1.00 89.19 160 GLN A N 1
ATOM 1294 C CA . GLN A 1 160 ? -7.881 -2.245 2.046 1.00 89.19 160 GLN A CA 1
ATOM 1295 C C . GLN A 1 160 ? -7.424 -3.541 2.726 1.00 89.19 160 GLN A C 1
ATOM 1297 O O . GLN A 1 160 ? -7.596 -3.698 3.936 1.00 89.19 160 GLN A O 1
ATOM 1302 N N . LEU A 1 161 ? -6.775 -4.438 1.980 1.00 91.88 161 LEU A N 1
ATOM 1303 C CA . LEU A 1 161 ? -6.218 -5.677 2.520 1.00 91.88 161 LEU A CA 1
ATOM 1304 C C . LEU A 1 161 ? -5.192 -5.402 3.627 1.00 91.88 161 LEU A C 1
ATOM 1306 O O . LEU A 1 161 ? -5.251 -6.017 4.691 1.00 91.88 161 LEU A O 1
ATOM 1310 N N . CYS A 1 162 ? -4.288 -4.441 3.420 1.00 91.50 162 CYS A N 1
ATOM 1311 C CA . CYS A 1 162 ? -3.331 -4.015 4.440 1.00 91.50 162 CYS A CA 1
ATOM 1312 C C . CYS A 1 162 ? -4.020 -3.427 5.677 1.00 91.50 162 CYS A C 1
ATOM 1314 O O . CYS A 1 162 ? -3.590 -3.703 6.793 1.00 91.50 162 CYS A O 1
ATOM 1316 N N . ALA A 1 163 ? -5.093 -2.657 5.495 1.00 86.31 163 ALA A N 1
ATOM 1317 C CA . ALA A 1 163 ? -5.824 -2.013 6.582 1.00 86.31 163 ALA A CA 1
ATOM 1318 C C . ALA A 1 163 ? -6.613 -3.001 7.461 1.00 86.31 163 ALA A C 1
ATOM 1320 O O . ALA A 1 163 ? -6.941 -2.674 8.605 1.00 86.31 163 ALA A O 1
ATOM 1321 N N . LEU A 1 164 ? -6.929 -4.188 6.933 1.00 85.44 164 LEU A N 1
ATOM 1322 C CA . LEU A 1 164 ? -7.572 -5.282 7.666 1.00 85.44 164 LEU A CA 1
ATOM 1323 C C . LEU A 1 164 ? -6.570 -6.197 8.376 1.00 85.44 164 LEU A C 1
ATOM 1325 O O . LEU A 1 164 ? -6.934 -6.850 9.355 1.00 85.44 164 LEU A O 1
ATOM 1329 N N . LYS A 1 165 ? -5.307 -6.230 7.933 1.00 82.44 165 LYS A N 1
ATOM 1330 C CA . LYS A 1 165 ? -4.253 -6.990 8.613 1.00 82.44 165 LYS A CA 1
ATOM 1331 C C . LYS A 1 165 ? -3.919 -6.333 9.954 1.00 82.44 165 LYS A C 1
ATOM 1333 O O . LYS A 1 165 ? -3.395 -5.221 10.016 1.00 82.44 165 LYS A O 1
ATOM 1338 N N . GLY A 1 166 ? -4.206 -7.043 11.044 1.00 75.94 166 GLY A N 1
ATOM 1339 C CA . GLY A 1 166 ? -3.857 -6.601 12.394 1.00 75.94 166 GLY A CA 1
ATOM 1340 C C . GLY A 1 166 ? -2.355 -6.343 12.554 1.00 75.94 166 GLY A C 1
ATOM 1341 O O . GLY A 1 166 ? -1.520 -7.073 12.015 1.00 75.94 166 GLY A O 1
ATOM 1342 N N . GLY A 1 167 ? -2.008 -5.292 13.300 1.00 81.19 167 GLY A N 1
ATOM 1343 C CA . GLY A 1 167 ? -0.613 -4.936 13.584 1.00 81.19 167 GLY A CA 1
ATOM 1344 C C . GLY A 1 167 ? 0.131 -4.260 12.428 1.00 81.19 167 GLY A C 1
ATOM 1345 O O . GLY A 1 167 ? 1.350 -4.124 12.505 1.00 81.19 167 GLY A O 1
ATOM 1346 N N . ILE A 1 168 ? -0.572 -3.850 11.367 1.00 87.19 168 ILE A N 1
ATOM 1347 C CA . ILE A 1 168 ? -0.044 -2.918 10.368 1.00 87.19 168 ILE A CA 1
ATOM 1348 C C . ILE A 1 168 ? -0.479 -1.500 10.738 1.00 87.19 168 ILE A C 1
ATOM 1350 O O . ILE A 1 168 ? -1.658 -1.228 10.984 1.00 87.19 168 ILE A O 1
ATOM 1354 N N . GLU A 1 169 ? 0.494 -0.601 10.787 1.00 85.00 169 GLU A N 1
ATOM 1355 C CA . GLU A 1 169 ? 0.299 0.814 11.094 1.00 85.00 169 GLU A CA 1
ATOM 1356 C C . GLU A 1 169 ? 0.257 1.648 9.816 1.00 85.00 169 GLU A C 1
ATOM 1358 O O . GLU A 1 169 ? -0.548 2.568 9.708 1.00 85.00 169 GLU A O 1
ATOM 1363 N N . ARG A 1 170 ? 1.123 1.332 8.842 1.00 90.00 170 ARG A N 1
ATOM 1364 C CA . ARG A 1 170 ? 1.353 2.171 7.656 1.00 90.00 170 ARG A CA 1
ATOM 1365 C C . ARG A 1 170 ? 1.687 1.346 6.423 1.00 90.00 170 ARG A C 1
ATOM 1367 O O . ARG A 1 170 ? 2.254 0.253 6.531 1.00 90.00 170 ARG A O 1
ATOM 1374 N N . VAL A 1 171 ? 1.403 1.915 5.253 1.00 96.56 171 VAL A N 1
ATOM 1375 C CA . VAL A 1 171 ? 1.905 1.412 3.969 1.00 96.56 171 VAL A CA 1
ATOM 1376 C C . VAL A 1 171 ? 2.843 2.443 3.372 1.00 96.56 171 VAL A C 1
ATOM 1378 O O . VAL A 1 171 ? 2.517 3.620 3.297 1.00 96.56 171 VAL A O 1
ATOM 1381 N N . VAL A 1 172 ? 4.005 2.006 2.914 1.00 98.12 172 VAL A N 1
ATOM 1382 C CA . VAL A 1 172 ? 4.982 2.855 2.232 1.00 98.12 172 VAL A CA 1
ATOM 1383 C C . VAL A 1 172 ? 5.371 2.255 0.897 1.00 98.12 172 VAL A C 1
ATOM 1385 O O . VAL A 1 172 ? 5.151 1.076 0.640 1.00 98.12 172 VAL A O 1
ATOM 1388 N N . GLY A 1 173 ? 5.993 3.053 0.046 1.00 98.06 173 GLY A N 1
ATOM 1389 C CA . GLY A 1 173 ? 6.621 2.587 -1.181 1.00 98.06 173 GLY A CA 1
ATOM 1390 C C . GLY A 1 173 ? 7.807 3.469 -1.529 1.00 98.06 173 GLY A C 1
ATOM 1391 O O . GLY A 1 173 ? 7.886 4.614 -1.086 1.00 98.06 173 GLY A O 1
ATOM 1392 N N . ILE A 1 174 ? 8.727 2.935 -2.325 1.00 98.31 174 ILE A N 1
ATOM 1393 C CA . ILE A 1 174 ? 9.747 3.749 -2.984 1.00 98.31 174 ILE A CA 1
ATOM 1394 C C . ILE A 1 174 ? 9.424 3.703 -4.465 1.00 98.31 174 ILE A C 1
ATOM 1396 O O . ILE A 1 174 ? 9.604 2.676 -5.113 1.00 98.31 174 ILE A O 1
ATOM 1400 N N . THR A 1 175 ? 8.862 4.798 -4.954 1.00 97.62 175 THR A N 1
ATOM 1401 C CA . THR A 1 175 ? 8.447 4.954 -6.344 1.00 97.62 175 THR A CA 1
ATOM 1402 C C . THR A 1 175 ? 9.499 5.735 -7.134 1.00 97.62 175 THR A C 1
ATOM 1404 O O . THR A 1 175 ? 10.548 6.103 -6.599 1.00 97.62 175 THR A O 1
ATOM 1407 N N . ARG A 1 176 ? 9.229 5.988 -8.413 1.00 96.94 176 ARG A N 1
ATOM 1408 C CA . ARG A 1 176 ? 10.081 6.773 -9.315 1.00 96.94 176 ARG A CA 1
ATOM 1409 C C . ARG A 1 176 ? 9.265 7.844 -10.026 1.00 96.94 176 ARG A C 1
ATOM 1411 O O . ARG A 1 176 ? 8.042 7.747 -10.091 1.00 96.94 176 ARG A O 1
ATOM 1418 N N . CYS A 1 177 ? 9.934 8.838 -10.593 1.00 97.75 177 CYS A N 1
ATOM 1419 C CA . CYS A 1 177 ? 9.305 9.757 -11.531 1.00 97.75 177 CYS A CA 1
ATOM 1420 C C . CYS A 1 177 ? 9.316 9.150 -12.939 1.00 97.75 177 CYS A C 1
ATOM 1422 O O . CYS A 1 177 ? 10.290 8.499 -13.332 1.00 97.75 177 CYS A O 1
ATOM 1424 N N . LYS A 1 178 ? 8.256 9.390 -13.716 1.00 95.62 178 LYS A N 1
ATOM 1425 C CA . LYS A 1 178 ? 8.196 8.994 -15.133 1.00 95.62 178 LYS A CA 1
ATOM 1426 C C . LYS A 1 178 ? 8.894 10.007 -16.033 1.00 95.62 178 LYS A C 1
ATOM 1428 O O . LYS A 1 178 ? 9.599 9.621 -16.959 1.00 95.62 178 LYS A O 1
ATOM 1433 N N . ASN A 1 179 ? 8.684 11.296 -15.764 1.00 96.38 179 ASN A N 1
ATOM 1434 C CA . ASN A 1 179 ? 9.023 12.368 -16.701 1.00 96.38 179 ASN A CA 1
ATOM 1435 C C . ASN A 1 179 ? 10.185 13.249 -16.225 1.00 96.38 179 ASN A C 1
ATOM 1437 O O . ASN A 1 179 ? 10.550 14.184 -16.933 1.00 96.38 179 ASN A O 1
ATOM 1441 N N . TYR A 1 180 ? 10.810 12.954 -15.078 1.00 97.38 180 TYR A N 1
ATOM 1442 C CA . TYR A 1 180 ? 11.858 13.813 -14.507 1.00 97.38 180 TYR A CA 1
ATOM 1443 C C . TYR A 1 180 ? 13.024 14.083 -15.468 1.00 97.38 180 TYR A C 1
ATOM 1445 O O . TYR A 1 180 ? 13.533 15.198 -15.493 1.00 97.38 180 TYR A O 1
ATOM 1453 N N . VAL A 1 181 ? 13.391 13.130 -16.332 1.00 95.12 181 VAL A N 1
ATOM 1454 C CA . VAL A 1 181 ? 14.434 13.328 -17.356 1.00 95.12 181 VAL A CA 1
ATOM 1455 C C . VAL A 1 181 ? 14.182 14.558 -18.247 1.00 95.12 181 VAL A C 1
ATOM 1457 O O . VAL A 1 181 ? 15.123 15.238 -18.644 1.00 95.12 181 VAL A O 1
ATOM 1460 N N . GLN A 1 182 ? 12.916 14.908 -18.502 1.00 96.12 182 GLN A N 1
ATOM 1461 C CA . GLN A 1 182 ? 12.514 16.087 -19.288 1.00 96.12 182 GLN A CA 1
ATOM 1462 C C . GLN A 1 182 ? 12.585 17.390 -18.468 1.00 96.12 182 GLN A C 1
ATOM 1464 O O . GLN A 1 182 ? 12.612 18.487 -19.021 1.00 96.12 182 GLN A O 1
ATOM 1469 N N . HIS A 1 183 ? 12.656 17.268 -17.142 1.00 95.62 183 HIS A N 1
ATOM 1470 C CA . HIS A 1 183 ? 12.677 18.352 -16.162 1.00 95.62 183 HIS A CA 1
ATOM 1471 C C . HIS A 1 183 ? 13.990 18.414 -15.366 1.00 95.62 183 HIS A C 1
ATOM 1473 O O . HIS A 1 183 ? 14.066 19.124 -14.371 1.00 95.62 183 HIS A O 1
ATOM 1479 N N . ALA A 1 184 ? 15.051 17.736 -15.813 1.00 93.06 184 ALA A N 1
ATOM 1480 C CA . ALA A 1 184 ? 16.318 17.627 -15.080 1.00 93.06 184 ALA A CA 1
ATOM 1481 C C . ALA A 1 184 ? 17.067 18.965 -14.863 1.00 93.06 184 ALA A C 1
ATOM 1483 O O . ALA A 1 184 ? 18.100 18.996 -14.199 1.00 93.06 184 ALA A O 1
ATOM 1484 N N . HIS A 1 185 ? 16.559 20.070 -15.419 1.00 95.12 185 HIS A N 1
ATOM 1485 C CA . HIS A 1 185 ? 17.038 21.429 -15.162 1.00 95.12 185 HIS A CA 1
ATOM 1486 C C . HIS A 1 185 ? 16.615 21.970 -13.785 1.00 95.12 185 HIS A C 1
ATOM 1488 O O . HIS A 1 185 ? 17.227 22.923 -13.307 1.00 95.12 185 HIS A O 1
ATOM 1494 N N . ILE A 1 186 ? 15.600 21.376 -13.146 1.00 96.44 186 ILE A N 1
ATOM 1495 C CA . ILE A 1 186 ? 15.235 21.652 -11.752 1.00 96.44 186 ILE A CA 1
ATOM 1496 C C . ILE A 1 186 ? 15.648 20.485 -10.847 1.00 96.44 186 ILE A C 1
ATOM 1498 O O . ILE A 1 186 ? 15.590 19.332 -11.277 1.00 96.44 186 ILE A O 1
ATOM 1502 N N . PRO A 1 187 ? 16.045 20.740 -9.587 1.00 97.31 187 PRO A N 1
ATOM 1503 C CA . PRO A 1 187 ? 16.361 19.671 -8.647 1.00 97.31 187 PRO A CA 1
ATOM 1504 C C . PRO A 1 187 ? 15.179 18.712 -8.454 1.00 97.31 187 PRO A C 1
ATOM 1506 O O . PRO A 1 187 ? 14.042 19.151 -8.266 1.00 97.31 187 PRO A O 1
ATOM 1509 N N . ILE A 1 188 ? 15.437 17.400 -8.402 1.00 97.44 188 ILE A N 1
ATOM 1510 C CA . ILE A 1 188 ? 14.380 16.391 -8.201 1.00 97.44 188 ILE A CA 1
ATOM 1511 C C . ILE A 1 188 ? 13.557 16.646 -6.928 1.00 97.44 188 ILE A C 1
ATOM 1513 O O . ILE A 1 188 ? 12.349 16.440 -6.916 1.00 97.44 188 ILE A O 1
ATOM 1517 N N . THR A 1 189 ? 14.183 17.181 -5.875 1.00 97.25 189 THR A N 1
ATOM 1518 C CA . THR A 1 189 ? 13.524 17.576 -4.618 1.00 97.25 189 THR A CA 1
ATOM 1519 C C . THR A 1 189 ? 12.462 18.659 -4.797 1.00 97.25 189 THR A C 1
ATOM 1521 O O . THR A 1 189 ? 11.526 18.727 -4.001 1.00 97.25 189 THR A O 1
ATOM 1524 N N . GLU A 1 190 ? 12.605 19.502 -5.819 1.00 97.38 190 GLU A N 1
ATOM 1525 C CA . GLU A 1 190 ? 11.624 20.515 -6.202 1.00 97.38 190 GLU A CA 1
ATOM 1526 C C . GLU A 1 190 ? 10.615 19.945 -7.200 1.00 97.38 190 GLU A C 1
ATOM 1528 O O . GLU A 1 190 ? 9.416 20.155 -7.031 1.00 97.38 190 GLU A O 1
ATOM 1533 N N . TYR A 1 191 ? 11.071 19.161 -8.186 1.00 98.12 191 TYR A N 1
ATOM 1534 C CA . TYR A 1 191 ? 10.204 18.539 -9.193 1.00 98.12 191 TYR A CA 1
ATOM 1535 C C . TYR A 1 191 ? 9.087 17.691 -8.574 1.00 98.12 191 TYR A C 1
ATOM 1537 O O . TYR A 1 191 ? 7.932 17.829 -8.968 1.00 98.12 191 TYR A O 1
ATOM 1545 N N . ILE A 1 192 ? 9.387 16.878 -7.552 1.00 97.81 192 ILE A N 1
ATOM 1546 C CA . ILE A 1 192 ? 8.378 16.018 -6.902 1.00 97.81 192 ILE A CA 1
ATOM 1547 C C . ILE A 1 192 ? 7.262 16.784 -6.175 1.00 97.81 192 ILE A C 1
ATOM 1549 O O . ILE A 1 192 ? 6.325 16.164 -5.677 1.00 97.81 192 ILE A O 1
ATOM 1553 N N . ARG A 1 193 ? 7.384 18.112 -6.063 1.00 96.88 193 ARG A N 1
ATOM 1554 C CA . ARG A 1 193 ? 6.392 19.008 -5.455 1.00 96.88 193 ARG A CA 1
ATOM 1555 C C . ARG A 1 193 ? 5.661 19.862 -6.488 1.00 96.88 193 ARG A C 1
ATOM 1557 O O . ARG A 1 193 ? 4.718 20.551 -6.114 1.00 96.88 193 ARG A O 1
ATOM 1564 N N . GLN A 1 194 ? 6.096 19.846 -7.749 1.00 96.88 194 GLN A N 1
ATOM 1565 C CA . GLN A 1 194 ? 5.457 20.621 -8.806 1.00 96.88 194 GLN A CA 1
ATOM 1566 C C . GLN A 1 194 ? 4.050 20.088 -9.054 1.00 96.88 194 GLN A C 1
ATOM 1568 O O . GLN A 1 194 ? 3.839 18.876 -9.146 1.00 96.88 194 GLN A O 1
ATOM 1573 N N . GLN A 1 195 ? 3.101 21.009 -9.163 1.00 95.75 195 GLN A N 1
ATOM 1574 C CA . GLN A 1 195 ? 1.694 20.721 -9.388 1.00 95.75 195 GLN A CA 1
ATOM 1575 C C . GLN A 1 195 ? 1.201 21.475 -10.620 1.00 95.75 195 GLN A C 1
ATOM 1577 O O . GLN A 1 195 ? 1.736 22.527 -10.969 1.00 95.75 195 GLN A O 1
ATOM 1582 N N . ASP A 1 196 ? 0.194 20.919 -11.283 1.00 91.94 196 ASP A N 1
ATOM 1583 C CA . ASP A 1 196 ? -0.575 21.643 -12.287 1.00 91.94 196 ASP A CA 1
ATOM 1584 C C . ASP A 1 196 ? -1.575 22.617 -11.636 1.00 91.94 196 ASP A C 1
ATOM 1586 O O . ASP A 1 196 ? -1.693 22.713 -10.413 1.00 91.94 196 ASP A O 1
ATOM 1590 N N . GLU A 1 197 ? -2.302 23.365 -12.466 1.00 92.44 197 GLU A N 1
ATOM 1591 C CA . GLU A 1 197 ? -3.279 24.374 -12.033 1.00 92.44 197 GLU A CA 1
ATOM 1592 C C . GLU A 1 197 ? -4.426 23.792 -11.184 1.00 92.44 197 GLU A C 1
ATOM 1594 O O . GLU A 1 197 ? -5.106 24.532 -10.474 1.00 92.44 197 GLU A O 1
ATOM 1599 N N . LEU A 1 198 ? -4.634 22.471 -11.229 1.00 87.06 198 LEU A N 1
ATOM 1600 C CA . LEU A 1 198 ? -5.652 21.751 -10.462 1.00 87.06 198 LEU A CA 1
ATOM 1601 C C . LEU A 1 198 ? -5.098 21.175 -9.146 1.00 87.06 198 LEU A C 1
ATOM 1603 O O . LEU A 1 198 ? -5.808 20.449 -8.448 1.00 87.06 198 LEU A O 1
ATOM 1607 N N . GLY A 1 199 ? -3.839 21.469 -8.802 1.00 88.94 199 GLY A N 1
ATOM 1608 C CA . GLY A 1 199 ? -3.177 20.975 -7.593 1.00 88.94 199 GLY A CA 1
ATOM 1609 C C . GLY A 1 199 ? -2.728 19.512 -7.674 1.00 88.94 199 GLY A C 1
ATOM 1610 O O . GLY A 1 199 ? -2.339 18.927 -6.657 1.00 88.94 199 GLY A O 1
ATOM 1611 N N . GLN A 1 200 ? -2.766 18.890 -8.857 1.00 90.00 200 GLN A N 1
ATOM 1612 C CA . GLN A 1 200 ? -2.281 17.522 -9.033 1.00 90.00 200 GLN A CA 1
ATOM 1613 C C . GLN A 1 200 ? -0.785 17.533 -9.317 1.00 90.00 200 GLN A C 1
ATOM 1615 O O . GLN A 1 200 ? -0.298 18.378 -10.064 1.00 90.00 200 GLN A O 1
ATOM 1620 N N . LEU A 1 201 ? -0.042 16.568 -8.768 1.00 95.38 201 LEU A N 1
ATOM 1621 C CA . LEU A 1 201 ? 1.393 16.460 -9.043 1.00 95.38 201 LEU A CA 1
ATOM 1622 C C . LEU A 1 201 ? 1.660 16.349 -10.547 1.00 95.38 201 LEU A C 1
ATOM 1624 O O . LEU A 1 201 ? 0.948 15.651 -11.269 1.00 95.38 201 LEU A O 1
ATOM 1628 N N . LEU A 1 202 ? 2.691 17.044 -11.020 1.00 96.38 202 LEU A N 1
ATOM 1629 C CA . LEU A 1 202 ? 3.034 17.096 -12.439 1.00 96.38 202 LEU A CA 1
ATOM 1630 C C . LEU A 1 202 ? 3.454 15.717 -12.970 1.00 96.38 202 LEU A C 1
ATOM 1632 O O . LEU A 1 202 ? 3.053 15.321 -14.065 1.00 96.38 202 LEU A O 1
ATOM 1636 N N . ASP A 1 203 ? 4.238 14.967 -12.188 1.00 98.00 203 ASP A N 1
ATOM 1637 C CA . ASP A 1 203 ? 4.682 13.633 -12.582 1.00 98.00 203 ASP A CA 1
ATOM 1638 C C . ASP A 1 203 ? 3.532 12.612 -12.504 1.00 98.00 203 ASP A C 1
ATOM 1640 O O . ASP A 1 203 ? 2.926 12.457 -11.440 1.00 98.00 203 ASP A O 1
ATOM 1644 N N . PRO A 1 204 ? 3.244 11.859 -13.580 1.00 94.88 204 PRO A N 1
ATOM 1645 C CA . PRO A 1 204 ? 2.087 10.970 -13.620 1.00 94.88 204 PRO A CA 1
ATOM 1646 C C . PRO A 1 204 ? 2.180 9.784 -12.648 1.00 94.88 204 PRO A C 1
ATOM 1648 O O . PRO A 1 204 ? 1.143 9.339 -12.159 1.00 94.88 204 PRO A O 1
ATOM 1651 N N . ILE A 1 205 ? 3.380 9.279 -12.325 1.00 96.31 205 ILE A N 1
ATOM 1652 C CA . ILE A 1 205 ? 3.519 8.188 -11.341 1.00 96.31 205 ILE A CA 1
ATOM 1653 C C . ILE A 1 205 ? 3.285 8.725 -9.926 1.00 96.31 205 ILE A C 1
ATOM 1655 O O . ILE A 1 205 ? 2.603 8.089 -9.120 1.00 96.31 205 ILE A O 1
ATOM 1659 N N . LEU A 1 206 ? 3.796 9.920 -9.616 1.00 98.06 206 LEU A N 1
ATOM 1660 C CA . LEU A 1 206 ? 3.536 10.542 -8.317 1.00 98.06 206 LEU A CA 1
ATOM 1661 C C . LEU A 1 206 ? 2.061 10.930 -8.167 1.00 98.06 206 LEU A C 1
ATOM 1663 O O . LEU A 1 206 ? 1.477 10.695 -7.110 1.00 98.06 206 LEU A O 1
ATOM 1667 N N . ARG A 1 207 ? 1.441 11.447 -9.235 1.00 96.31 207 ARG A N 1
ATOM 1668 C CA . ARG A 1 207 ? 0.003 11.742 -9.294 1.00 96.31 207 ARG A CA 1
ATOM 1669 C C . ARG A 1 207 ? -0.843 10.501 -9.029 1.00 96.31 207 ARG A C 1
ATOM 1671 O O . ARG A 1 207 ? -1.767 10.584 -8.229 1.00 96.31 207 ARG A O 1
ATOM 1678 N N . PHE A 1 208 ? -0.509 9.361 -9.638 1.00 95.50 208 PHE A N 1
ATOM 1679 C CA . PHE A 1 208 ? -1.182 8.085 -9.374 1.00 95.50 208 PHE A CA 1
ATOM 1680 C C . PHE A 1 208 ? -1.198 7.769 -7.871 1.00 95.50 208 PHE A C 1
ATOM 1682 O O . PHE A 1 208 ? -2.243 7.473 -7.301 1.00 95.50 208 PHE A O 1
ATOM 1689 N N . HIS A 1 209 ? -0.061 7.896 -7.188 1.00 97.19 209 HIS A N 1
ATOM 1690 C CA . HIS A 1 209 ? -0.002 7.664 -5.746 1.00 97.19 209 HIS A CA 1
ATOM 1691 C C . HIS A 1 209 ? -0.766 8.725 -4.933 1.00 97.19 209 HIS A C 1
ATOM 1693 O O . HIS A 1 209 ? -1.498 8.356 -4.016 1.00 97.19 209 HIS A O 1
ATOM 1699 N N . GLN A 1 210 ? -0.659 10.010 -5.291 1.00 94.69 210 GLN A N 1
ATOM 1700 C CA . GLN A 1 210 ? -1.388 11.112 -4.646 1.00 94.69 210 GLN A CA 1
ATOM 1701 C C . GLN A 1 210 ? -2.909 10.914 -4.723 1.00 94.69 210 GLN A C 1
ATOM 1703 O O . GLN A 1 210 ? -3.599 11.046 -3.717 1.00 94.69 210 GLN A O 1
ATOM 1708 N N . GLN A 1 211 ? -3.433 10.546 -5.896 1.00 90.44 211 GLN A N 1
ATOM 1709 C CA . GLN A 1 211 ? -4.858 10.252 -6.097 1.00 90.44 211 GLN A CA 1
ATOM 1710 C C . GLN A 1 211 ? -5.316 9.028 -5.293 1.00 90.44 211 GLN A C 1
ATOM 1712 O O . GLN A 1 211 ? -6.470 8.945 -4.888 1.00 90.44 211 GLN A O 1
ATOM 1717 N N . GLY A 1 212 ? -4.396 8.105 -5.005 1.00 89.56 212 GLY A N 1
ATOM 1718 C CA . GLY A 1 212 ? -4.598 6.994 -4.079 1.00 89.56 212 GLY A CA 1
ATOM 1719 C C . GLY A 1 212 ? -4.516 7.342 -2.593 1.00 89.56 212 GLY A C 1
ATOM 1720 O O . GLY A 1 212 ? -4.551 6.421 -1.780 1.00 89.56 212 GLY A O 1
ATOM 1721 N N . GLY A 1 213 ? -4.348 8.618 -2.233 1.00 91.56 213 GLY A N 1
ATOM 1722 C CA . GLY A 1 213 ? -4.208 9.075 -0.848 1.00 91.56 213 GLY A CA 1
ATOM 1723 C C . GLY A 1 213 ? -2.781 9.020 -0.292 1.00 91.56 213 GLY A C 1
ATOM 1724 O O . GLY A 1 213 ? -2.595 9.177 0.912 1.00 91.56 213 GLY A O 1
ATOM 1725 N N . ALA A 1 214 ? -1.760 8.792 -1.126 1.00 95.81 214 ALA A N 1
ATOM 1726 C CA . ALA A 1 214 ? -0.377 8.831 -0.660 1.00 95.81 214 ALA A CA 1
ATOM 1727 C C . ALA A 1 214 ? 0.108 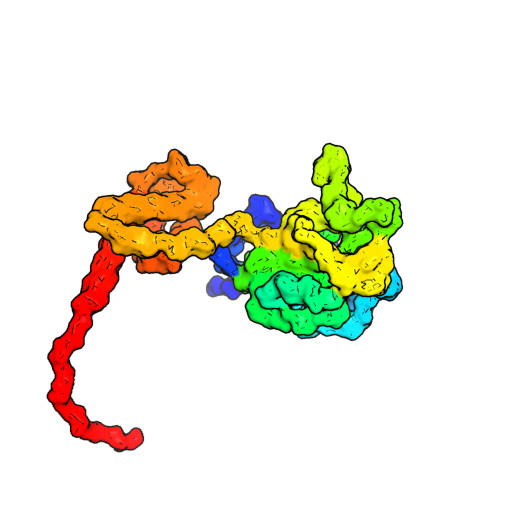10.266 -0.434 1.00 95.81 214 ALA A C 1
ATOM 1729 O O . ALA A 1 214 ? -0.147 11.169 -1.233 1.00 95.81 214 ALA A O 1
ATOM 1730 N N . THR A 1 215 ? 0.941 10.442 0.584 1.00 96.06 215 THR A N 1
ATOM 1731 C CA . THR A 1 215 ? 1.756 11.643 0.771 1.00 96.06 215 THR A CA 1
ATOM 1732 C C . THR A 1 215 ? 3.178 11.406 0.269 1.00 96.06 215 THR A C 1
ATOM 1734 O O . THR A 1 215 ? 3.751 10.327 0.445 1.00 96.06 215 THR A O 1
ATOM 1737 N N . ILE A 1 216 ? 3.773 12.421 -0.363 1.00 97.69 216 ILE A N 1
ATOM 1738 C CA . ILE A 1 216 ? 5.169 12.376 -0.813 1.00 97.69 216 ILE A CA 1
ATOM 1739 C C . ILE A 1 216 ? 6.068 12.803 0.349 1.00 97.69 216 ILE A C 1
ATOM 1741 O O . ILE A 1 216 ? 6.056 13.964 0.757 1.00 97.69 216 ILE A O 1
ATOM 1745 N N . LYS A 1 217 ? 6.864 11.877 0.891 1.00 97.00 217 LYS A N 1
ATOM 1746 C CA . LYS A 1 217 ? 7.706 12.135 2.073 1.00 97.00 217 LYS A CA 1
ATOM 1747 C C . LYS A 1 217 ? 9.079 12.697 1.718 1.00 97.00 217 LYS A C 1
ATOM 1749 O O . LYS A 1 217 ? 9.669 13.407 2.527 1.00 97.00 217 LYS A O 1
ATOM 1754 N N . GLY A 1 218 ? 9.594 12.395 0.526 1.00 96.81 218 GLY A N 1
ATOM 1755 C CA . GLY A 1 218 ? 10.850 12.960 0.035 1.00 96.81 218 GLY A CA 1
ATOM 1756 C C . GLY A 1 218 ? 11.663 12.006 -0.831 1.00 96.81 218 GLY A C 1
ATOM 1757 O O . GLY A 1 218 ? 11.188 10.956 -1.254 1.00 96.81 218 GLY A O 1
ATOM 1758 N N . VAL A 1 219 ? 12.907 12.398 -1.092 1.00 98.12 219 VAL A N 1
ATOM 1759 C CA . VAL A 1 219 ? 13.842 11.681 -1.965 1.00 98.12 219 VAL A CA 1
ATOM 1760 C C . VAL A 1 219 ? 14.728 10.747 -1.136 1.00 98.12 219 VAL A C 1
ATOM 1762 O O . VAL A 1 219 ? 15.254 11.145 -0.097 1.00 98.12 219 VAL A O 1
ATOM 1765 N N . ILE A 1 220 ? 14.921 9.520 -1.613 1.00 97.75 220 ILE A N 1
ATOM 1766 C CA . ILE A 1 220 ? 15.919 8.564 -1.131 1.00 97.75 220 ILE A CA 1
ATOM 1767 C C . ILE A 1 220 ? 17.058 8.526 -2.156 1.00 97.75 220 ILE A C 1
ATOM 1769 O O . ILE A 1 220 ? 16.878 7.978 -3.248 1.00 97.75 220 ILE A O 1
ATOM 1773 N N . PRO A 1 221 ? 18.221 9.116 -1.839 1.00 97.06 221 PRO A N 1
ATOM 1774 C CA . PRO A 1 221 ? 19.323 9.185 -2.782 1.00 97.06 221 PRO A CA 1
ATOM 1775 C C . PRO A 1 221 ? 19.962 7.819 -3.024 1.00 97.06 221 PRO A C 1
ATOM 1777 O O . PRO A 1 221 ? 20.045 6.999 -2.110 1.00 97.06 221 PRO A O 1
ATOM 1780 N N . ASN A 1 222 ? 20.458 7.601 -4.246 1.00 95.94 222 ASN A N 1
ATOM 1781 C CA . ASN A 1 222 ? 21.160 6.376 -4.661 1.00 95.94 222 ASN A CA 1
ATOM 1782 C C . ASN A 1 222 ? 20.373 5.078 -4.399 1.00 95.94 222 ASN A C 1
ATOM 1784 O O . ASN A 1 222 ? 20.962 4.025 -4.153 1.00 95.94 222 ASN A O 1
ATOM 1788 N N . TYR A 1 223 ? 19.044 5.150 -4.427 1.00 97.69 223 TYR A N 1
ATOM 1789 C CA . TYR A 1 223 ? 18.184 3.997 -4.225 1.00 97.69 223 TYR A CA 1
ATOM 1790 C C . TYR A 1 223 ? 18.370 2.943 -5.324 1.00 97.69 223 TYR A C 1
ATOM 1792 O O . TYR A 1 223 ? 18.613 1.783 -5.012 1.00 97.69 223 TYR A O 1
ATOM 1800 N N . CYS A 1 224 ? 18.304 3.323 -6.598 1.00 96.56 224 CYS A N 1
ATOM 1801 C CA . CYS A 1 224 ? 18.487 2.408 -7.727 1.00 96.56 224 CYS A CA 1
ATOM 1802 C C . CYS A 1 224 ? 19.465 3.036 -8.722 1.00 96.56 224 CYS A C 1
ATOM 1804 O O . CYS A 1 224 ? 19.015 3.748 -9.611 1.00 96.56 224 CYS A O 1
ATOM 1806 N N . PRO A 1 225 ? 20.788 2.833 -8.575 1.00 96.12 225 PRO A N 1
ATOM 1807 C CA . PRO A 1 225 ? 21.802 3.469 -9.426 1.00 96.12 225 PRO A CA 1
ATOM 1808 C C . PRO A 1 225 ? 21.592 3.287 -10.938 1.00 96.12 225 PRO A C 1
ATOM 1810 O O . PRO A 1 225 ? 22.027 4.121 -11.726 1.00 96.12 225 PRO A O 1
ATOM 1813 N N . GLU A 1 226 ? 20.918 2.213 -11.338 1.00 95.62 226 GLU A N 1
ATOM 1814 C CA . GLU A 1 226 ? 20.569 1.887 -12.719 1.00 95.62 226 GLU A CA 1
ATOM 1815 C C . GLU A 1 226 ? 19.441 2.774 -13.284 1.00 95.62 226 GLU A C 1
ATOM 1817 O O . GLU A 1 226 ? 19.319 2.903 -14.502 1.00 95.62 226 GLU A O 1
ATOM 1822 N N . ASP A 1 227 ? 18.630 3.418 -12.432 1.00 96.38 227 ASP A N 1
ATOM 1823 C CA . ASP A 1 227 ? 17.573 4.358 -12.832 1.00 96.38 227 ASP A CA 1
ATOM 1824 C C . ASP A 1 227 ? 18.156 5.738 -13.169 1.00 96.38 227 ASP A C 1
ATOM 1826 O O . ASP A 1 227 ? 18.033 6.717 -12.424 1.00 96.38 227 ASP A O 1
ATOM 1830 N N . VAL A 1 228 ? 18.810 5.812 -14.326 1.00 94.94 228 VAL A N 1
ATOM 1831 C CA . VAL A 1 228 ? 19.428 7.044 -14.829 1.00 94.94 228 VAL A CA 1
ATOM 1832 C C . VAL A 1 228 ? 18.413 8.168 -15.058 1.00 94.94 228 VAL A C 1
ATOM 1834 O O . VAL A 1 228 ? 18.759 9.332 -14.862 1.00 94.94 228 VAL A O 1
ATOM 1837 N N . ASP A 1 229 ? 17.154 7.840 -15.372 1.00 95.25 229 ASP A N 1
ATOM 1838 C CA . ASP A 1 229 ? 16.085 8.830 -15.584 1.00 95.25 229 ASP A CA 1
ATOM 1839 C C . ASP A 1 229 ? 15.753 9.603 -14.302 1.00 95.25 229 ASP A C 1
ATOM 1841 O O . ASP A 1 229 ? 15.239 10.717 -14.371 1.00 95.25 229 ASP A O 1
ATOM 1845 N N . ASN A 1 230 ? 16.045 9.014 -13.137 1.00 96.94 230 ASN A N 1
ATOM 1846 C CA . ASN A 1 230 ? 15.834 9.596 -11.811 1.00 96.94 230 ASN A CA 1
ATOM 1847 C C . ASN A 1 230 ? 17.154 9.922 -11.093 1.00 96.94 230 ASN A C 1
ATOM 1849 O O . ASN A 1 230 ? 17.152 10.213 -9.894 1.00 96.94 230 ASN A O 1
ATOM 1853 N N . LEU A 1 231 ? 18.291 9.887 -11.803 1.00 96.06 231 LEU A N 1
ATOM 1854 C CA . LEU A 1 231 ? 19.637 10.071 -11.238 1.00 96.06 231 LEU A CA 1
ATOM 1855 C C . LEU A 1 231 ? 19.918 9.110 -10.068 1.00 96.06 231 LEU A C 1
ATOM 1857 O O . LEU A 1 231 ? 20.530 9.474 -9.065 1.00 96.06 231 LEU A O 1
ATOM 1861 N N . GLY A 1 232 ? 19.389 7.893 -10.175 1.00 96.44 232 GLY A N 1
ATOM 1862 C CA . GLY A 1 232 ? 19.467 6.845 -9.171 1.00 96.44 232 GLY A CA 1
ATOM 1863 C C . GLY A 1 232 ? 18.623 7.059 -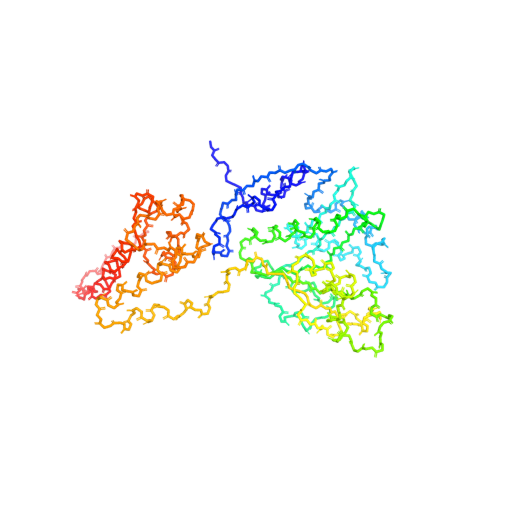7.912 1.00 96.44 232 GLY A C 1
ATOM 1864 O O . GLY A 1 232 ? 18.699 6.254 -6.982 1.00 96.44 232 GLY A O 1
ATOM 1865 N N . ASN A 1 233 ? 17.828 8.126 -7.842 1.00 98.00 233 ASN A N 1
ATOM 1866 C CA . ASN A 1 233 ? 17.017 8.448 -6.673 1.00 98.00 233 ASN A CA 1
ATOM 1867 C C . ASN A 1 233 ? 15.677 7.701 -6.681 1.00 98.00 233 ASN A C 1
ATOM 1869 O O . ASN A 1 233 ? 15.046 7.542 -7.721 1.00 98.00 233 ASN A O 1
ATOM 1873 N N . GLY A 1 234 ? 15.209 7.308 -5.498 1.00 98.06 234 GLY A N 1
ATOM 1874 C CA . GLY A 1 234 ? 13.843 6.834 -5.271 1.00 98.06 234 GLY A CA 1
ATOM 1875 C C . GLY A 1 234 ? 13.008 7.894 -4.560 1.00 98.06 234 GLY A C 1
ATOM 1876 O O . GLY A 1 234 ? 13.551 8.749 -3.863 1.00 98.06 234 GLY A O 1
ATOM 1877 N N . ILE A 1 235 ? 11.687 7.845 -4.698 1.00 98.50 235 ILE A N 1
ATOM 1878 C CA . ILE A 1 235 ? 10.763 8.768 -4.031 1.00 98.50 235 ILE A CA 1
ATOM 1879 C C . ILE A 1 235 ? 9.968 8.000 -2.978 1.00 98.50 235 ILE A C 1
ATOM 1881 O O . ILE A 1 235 ? 9.238 7.065 -3.299 1.00 98.50 235 ILE A O 1
ATOM 1885 N N . LEU A 1 236 ? 10.111 8.383 -1.710 1.00 98.44 236 LEU A N 1
ATOM 1886 C CA . LEU A 1 236 ? 9.373 7.775 -0.609 1.00 98.44 236 LEU A CA 1
ATOM 1887 C C . LEU A 1 236 ? 7.938 8.303 -0.586 1.00 98.44 236 LEU A C 1
ATOM 1889 O O . LEU A 1 236 ? 7.714 9.511 -0.459 1.00 98.44 236 LEU A O 1
ATOM 1893 N N . ILE A 1 237 ? 6.985 7.379 -0.645 1.00 98.19 237 ILE A N 1
ATOM 1894 C CA . ILE A 1 237 ? 5.553 7.638 -0.490 1.00 98.19 237 ILE A CA 1
ATOM 1895 C C . ILE A 1 237 ? 5.012 6.905 0.735 1.00 98.19 237 ILE A C 1
ATOM 1897 O O . ILE A 1 237 ? 5.505 5.830 1.088 1.00 98.19 237 ILE A O 1
ATOM 1901 N N . GLU A 1 238 ? 3.989 7.470 1.364 1.00 97.25 238 GLU A N 1
ATOM 1902 C CA . GLU A 1 238 ? 3.335 6.903 2.545 1.00 97.25 238 GLU A CA 1
ATOM 1903 C C . GLU A 1 238 ? 1.817 7.029 2.413 1.00 97.25 238 GLU A C 1
ATOM 1905 O O . GLU A 1 238 ? 1.309 8.114 2.132 1.00 97.25 238 GLU A O 1
ATOM 1910 N N . TYR A 1 239 ? 1.109 5.920 2.621 1.00 94.25 239 TYR A N 1
ATOM 1911 C CA . TYR A 1 239 ? -0.339 5.870 2.771 1.00 94.25 239 TYR A CA 1
ATOM 1912 C C . TYR A 1 239 ? -0.674 5.655 4.238 1.00 94.25 239 TYR A C 1
ATOM 1914 O O . TYR A 1 239 ? -0.197 4.710 4.883 1.00 94.25 239 TYR A O 1
ATOM 1922 N N . GLU A 1 240 ? -1.549 6.509 4.737 1.00 81.75 240 GLU A N 1
ATOM 1923 C CA . GLU A 1 240 ? -2.090 6.407 6.077 1.00 81.75 240 GLU A CA 1
ATOM 1924 C C . GLU A 1 240 ? -3.317 5.486 6.041 1.00 81.75 240 GLU A C 1
ATOM 1926 O O . GLU A 1 240 ? -4.295 5.747 5.346 1.00 81.75 240 GLU A O 1
ATOM 1931 N N . LEU A 1 241 ? -3.249 4.343 6.731 1.00 77.50 241 LEU A N 1
ATOM 1932 C CA . LEU A 1 241 ? -4.316 3.327 6.693 1.00 77.50 241 LEU A CA 1
ATOM 1933 C C . LEU A 1 241 ? -5.499 3.649 7.619 1.00 77.50 241 LEU A C 1
ATOM 1935 O O . LEU A 1 241 ? -6.568 3.032 7.521 1.00 77.50 241 LEU A O 1
ATOM 1939 N N . ARG A 1 242 ? -5.272 4.554 8.575 1.00 65.38 242 ARG A N 1
ATOM 1940 C CA . ARG A 1 242 ? -6.221 4.972 9.604 1.00 65.38 242 ARG A CA 1
ATOM 1941 C C . ARG A 1 242 ? -6.025 6.465 9.838 1.00 65.38 242 ARG A C 1
ATOM 1943 O O . ARG A 1 242 ? -5.006 6.839 10.405 1.00 65.38 242 ARG A O 1
ATOM 1950 N N . ALA A 1 243 ? -6.991 7.282 9.432 1.00 47.84 243 ALA A N 1
ATOM 1951 C CA . ALA A 1 243 ? -6.955 8.721 9.689 1.00 47.84 243 ALA A CA 1
ATOM 1952 C C . ALA A 1 243 ? -6.957 9.050 11.202 1.00 47.84 243 ALA A C 1
ATOM 1954 O O . ALA A 1 243 ? -6.488 10.110 11.598 1.00 47.84 243 ALA A O 1
ATOM 1955 N N . ASP A 1 244 ? -7.396 8.112 12.058 1.00 43.34 244 ASP A N 1
ATOM 1956 C CA . ASP A 1 244 ? -7.780 8.422 13.445 1.00 43.34 244 ASP A CA 1
ATOM 1957 C C . ASP A 1 244 ? -6.893 7.787 14.539 1.00 43.34 244 ASP A C 1
ATOM 1959 O O . ASP A 1 244 ? -7.214 7.880 15.729 1.00 43.34 244 ASP A O 1
ATOM 1963 N N . VAL A 1 245 ? -5.792 7.103 14.186 1.00 39.44 245 VAL A N 1
ATOM 1964 C CA . VAL A 1 245 ? -4.943 6.377 15.169 1.00 39.44 245 VAL A CA 1
ATOM 1965 C C . VAL A 1 245 ? -3.722 7.174 15.644 1.00 39.44 245 VAL A C 1
ATOM 1967 O O . VAL A 1 245 ? -3.053 6.779 16.601 1.00 39.44 245 VAL A O 1
ATOM 1970 N N . HIS A 1 246 ? -3.472 8.360 15.092 1.00 35.03 246 HIS A N 1
ATOM 1971 C CA . HIS A 1 246 ? -2.521 9.286 15.700 1.00 35.03 246 HIS A CA 1
ATOM 1972 C C . HIS A 1 246 ? -3.147 9.995 16.906 1.00 35.03 246 HIS A C 1
ATOM 1974 O O . HIS A 1 246 ? -3.741 11.050 16.760 1.00 35.03 246 HIS A O 1
ATOM 1980 N N . ASN A 1 247 ? -3.030 9.371 18.086 1.00 35.88 247 ASN A N 1
ATOM 1981 C CA . ASN A 1 247 ? -2.875 10.053 19.384 1.00 35.88 247 ASN A CA 1
ATOM 1982 C C . ASN A 1 247 ? -2.307 9.123 20.478 1.00 35.88 247 ASN A C 1
ATOM 1984 O O . ASN A 1 247 ? -2.629 9.229 21.659 1.00 35.88 247 ASN A O 1
ATOM 1988 N N . SER A 1 248 ? -1.399 8.209 20.115 1.00 39.31 248 SER A N 1
ATOM 1989 C CA . SER A 1 248 ? -0.669 7.407 21.110 1.00 39.31 248 SER A CA 1
ATOM 1990 C C . SER A 1 248 ? 0.288 8.238 21.980 1.00 39.31 248 SER A C 1
ATOM 1992 O O . SER A 1 248 ? 0.668 7.775 23.050 1.00 39.31 248 SER A O 1
ATOM 1994 N N . GLU A 1 249 ? 0.657 9.457 21.565 1.00 37.12 249 GLU A N 1
ATOM 1995 C CA . GLU A 1 249 ? 1.430 10.387 22.406 1.00 37.12 249 GLU A CA 1
ATOM 1996 C C . GLU A 1 249 ? 0.558 11.116 23.451 1.00 37.12 249 GLU A C 1
ATOM 1998 O O . GLU A 1 249 ? 1.063 11.457 24.518 1.00 37.12 249 GLU A O 1
ATOM 2003 N N . GLU A 1 250 ? -0.757 11.265 23.232 1.00 40.50 250 GLU A N 1
ATOM 2004 C CA . GLU A 1 250 ? -1.678 11.839 24.234 1.00 40.50 250 GLU A CA 1
ATOM 2005 C C . GLU A 1 250 ? -2.092 10.828 25.319 1.00 40.50 250 GLU A C 1
ATOM 2007 O O . GLU A 1 250 ? -2.322 11.200 26.473 1.00 40.50 250 GLU A O 1
ATOM 2012 N N . ASN A 1 251 ? -2.121 9.530 24.994 1.00 41.53 251 ASN A N 1
ATOM 2013 C CA . ASN A 1 251 ? -2.561 8.484 25.927 1.00 41.53 251 ASN A CA 1
ATOM 2014 C C . ASN A 1 251 ? -1.633 8.291 27.142 1.00 41.53 251 ASN A C 1
ATOM 2016 O O . ASN A 1 251 ? -2.066 7.740 28.153 1.00 41.53 251 ASN A O 1
ATOM 2020 N N . PHE A 1 252 ? -0.388 8.778 27.099 1.00 40.97 252 PHE A N 1
ATOM 2021 C CA . PHE A 1 252 ? 0.546 8.660 28.227 1.00 40.97 252 PHE A CA 1
ATOM 2022 C C . PHE A 1 252 ? 0.388 9.767 29.295 1.00 40.97 252 PHE A C 1
ATOM 2024 O O . PHE A 1 252 ? 1.104 9.756 30.294 1.00 40.97 252 PHE A O 1
ATOM 2031 N N . SER A 1 253 ? -0.563 10.699 29.128 1.00 57.94 253 SER A N 1
ATOM 2032 C CA . SER A 1 253 ? -0.796 11.815 30.066 1.00 57.94 253 SER A CA 1
ATOM 2033 C C . SER A 1 253 ? -2.008 11.610 30.9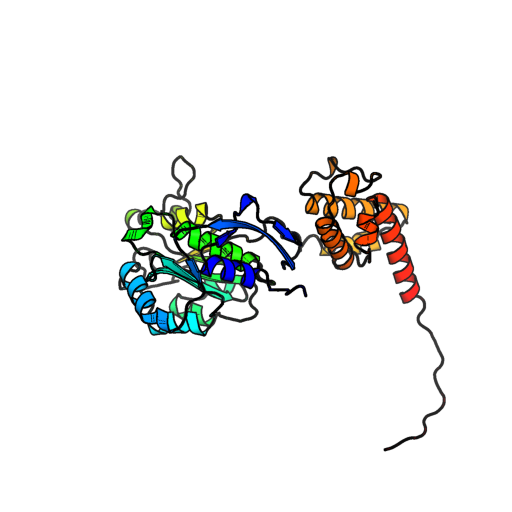98 1.00 57.94 253 SER A C 1
ATOM 2035 O O . SER A 1 253 ? -2.010 12.060 32.144 1.00 57.94 253 SER A O 1
ATOM 2037 N N . TYR A 1 254 ? -3.038 10.879 30.561 1.00 61.94 254 TYR A N 1
ATOM 2038 C CA . TYR A 1 254 ? -4.349 10.879 31.227 1.00 61.94 254 TYR A CA 1
ATOM 2039 C C . TYR A 1 254 ? -4.380 10.193 32.606 1.00 61.94 254 TYR A C 1
ATOM 2041 O O . TYR A 1 254 ? -4.844 10.780 33.584 1.00 61.94 254 TYR A O 1
ATOM 2049 N N . ASN A 1 255 ? -3.835 8.978 32.727 1.00 64.44 255 ASN A N 1
ATOM 2050 C CA . ASN A 1 255 ? -3.837 8.248 34.004 1.00 64.44 255 ASN A CA 1
ATOM 2051 C C . ASN A 1 255 ? -3.010 8.968 35.086 1.00 64.44 255 ASN A C 1
ATOM 2053 O O . ASN A 1 255 ? -3.342 8.894 36.271 1.00 64.44 255 ASN A O 1
ATOM 2057 N N . ALA A 1 256 ? -1.980 9.724 34.688 1.00 62.72 256 ALA A N 1
ATOM 2058 C CA . ALA A 1 256 ? -1.221 10.586 35.591 1.00 62.72 256 ALA A CA 1
ATOM 2059 C C . ALA A 1 256 ? -2.056 11.787 36.071 1.00 62.72 256 ALA A C 1
ATOM 2061 O O . ALA A 1 256 ? -2.042 12.089 37.264 1.00 62.72 256 ALA A O 1
ATOM 2062 N N . LEU A 1 257 ? -2.837 12.417 35.183 1.00 65.62 257 LEU A N 1
ATOM 2063 C CA . LEU A 1 257 ? -3.736 13.526 35.528 1.00 65.62 257 LEU A CA 1
ATOM 2064 C C . LEU A 1 257 ? -4.834 13.087 36.509 1.00 65.62 257 LEU A C 1
ATOM 2066 O O . LEU A 1 257 ? -4.989 13.710 37.559 1.00 65.62 257 LEU A O 1
ATOM 2070 N N . VAL A 1 258 ? -5.516 11.966 36.242 1.00 68.06 258 VAL A N 1
ATOM 2071 C CA . VAL A 1 258 ? -6.547 11.414 37.148 1.00 68.06 258 VAL A CA 1
ATOM 2072 C C . VAL A 1 258 ? -5.951 11.001 38.499 1.00 68.06 258 VAL A C 1
ATOM 2074 O O . VAL A 1 258 ? -6.570 11.211 39.543 1.00 68.06 258 VAL A O 1
ATOM 2077 N N . SER A 1 259 ? -4.728 10.460 38.511 1.00 67.50 259 SER A N 1
ATOM 2078 C CA . SER A 1 259 ? -4.024 10.105 39.754 1.00 67.50 259 SER A CA 1
ATOM 2079 C C . SER A 1 259 ? -3.575 11.332 40.557 1.00 67.50 259 SER A C 1
ATOM 2081 O O . SER A 1 259 ? -3.501 11.258 41.782 1.00 67.50 259 SER A O 1
ATOM 2083 N N . SER A 1 260 ? -3.293 12.454 39.885 1.00 68.00 260 SER A N 1
ATOM 2084 C CA . SER A 1 260 ? -2.868 13.715 40.510 1.00 68.00 260 SER A CA 1
ATOM 2085 C C . SER A 1 260 ? -4.019 14.569 41.052 1.00 68.00 260 SER A C 1
ATOM 2087 O O . SER A 1 260 ? -3.786 15.442 41.888 1.00 68.00 260 SER A O 1
ATOM 2089 N N . ALA A 1 261 ? -5.254 14.307 40.613 1.00 74.81 261 ALA A N 1
ATOM 2090 C CA . ALA A 1 261 ? -6.437 15.028 41.064 1.00 74.81 261 ALA A CA 1
ATOM 2091 C C . ALA A 1 261 ? -6.686 14.822 42.567 1.00 74.81 261 ALA A C 1
ATOM 2093 O O . ALA A 1 261 ? -6.627 13.704 43.097 1.00 74.81 261 ALA A O 1
ATOM 2094 N N . THR A 1 262 ? -6.987 15.920 43.258 1.00 69.38 262 THR A N 1
ATOM 2095 C CA . THR A 1 262 ? -7.017 15.975 44.731 1.00 69.38 262 THR A CA 1
ATOM 2096 C C . THR A 1 262 ? -8.407 15.742 45.315 1.00 69.38 262 THR A C 1
ATOM 2098 O O . THR A 1 262 ? -8.529 15.398 46.492 1.00 69.38 262 THR A O 1
ATOM 2101 N N . SER A 1 263 ? -9.457 15.862 44.498 1.00 79.00 263 SER A N 1
ATOM 2102 C CA . SER A 1 263 ? -10.847 15.653 44.911 1.00 79.00 263 SER A CA 1
ATOM 2103 C C . SER A 1 263 ? -11.577 14.634 44.032 1.00 79.00 263 SER A C 1
ATOM 2105 O O . SER A 1 263 ? -11.228 14.421 42.873 1.00 79.00 263 SER A O 1
ATOM 2107 N N . ALA A 1 264 ? -12.612 13.996 44.588 1.00 76.12 264 ALA A N 1
ATOM 2108 C CA . ALA A 1 264 ? -13.459 13.064 43.842 1.00 76.12 264 ALA A CA 1
ATOM 2109 C C . ALA A 1 264 ? -14.208 13.759 42.690 1.00 76.12 264 ALA A C 1
ATOM 2111 O O . ALA A 1 264 ? -14.277 13.203 41.602 1.00 76.12 264 ALA A O 1
ATOM 2112 N N . ALA A 1 265 ? -14.670 14.996 42.905 1.00 79.56 265 ALA A N 1
ATOM 2113 C CA . ALA A 1 265 ? -15.357 15.794 41.887 1.00 79.56 265 ALA A CA 1
ATOM 2114 C C . ALA A 1 265 ? -14.443 16.144 40.699 1.00 79.56 265 ALA A C 1
ATOM 2116 O O . ALA A 1 265 ? -14.858 16.081 39.547 1.00 79.56 265 ALA A O 1
ATOM 2117 N N . GLU A 1 266 ? -13.174 16.461 40.967 1.00 82.50 266 GLU A N 1
ATOM 2118 C CA . GLU A 1 266 ? -12.178 16.724 39.921 1.00 82.50 266 GLU A CA 1
ATOM 2119 C C . GLU A 1 266 ? -11.870 15.457 39.105 1.00 82.50 266 GLU A C 1
ATOM 2121 O O . GLU A 1 266 ? -11.777 15.510 37.880 1.00 82.50 266 GLU A O 1
ATOM 2126 N N . LYS A 1 267 ? -11.784 14.293 39.765 1.00 81.19 267 LYS A N 1
ATOM 2127 C CA . LYS A 1 267 ? -11.614 12.997 39.085 1.00 81.19 267 LYS A CA 1
ATOM 2128 C C . LYS A 1 267 ? -12.810 12.650 38.210 1.00 81.19 267 LYS A C 1
ATOM 2130 O O . LYS A 1 267 ? -12.620 12.221 37.078 1.00 81.19 267 LYS A O 1
ATOM 2135 N N . GLU A 1 268 ? -14.020 12.842 38.719 1.00 82.31 268 GLU A N 1
ATOM 2136 C CA . GLU A 1 268 ? -15.257 12.589 37.982 1.00 82.31 268 GLU A CA 1
ATOM 2137 C C . GLU A 1 268 ? -15.349 13.457 36.722 1.00 82.31 268 GLU A C 1
ATOM 2139 O O . GLU A 1 268 ? -15.598 12.935 35.639 1.00 82.31 268 GLU A O 1
ATOM 2144 N N . GLN A 1 269 ? -15.029 14.751 36.824 1.00 84.88 269 GLN A N 1
ATOM 2145 C CA . GLN A 1 269 ? -15.031 15.663 35.680 1.00 84.88 269 GLN A CA 1
ATOM 2146 C C . GLN A 1 269 ? -13.989 15.278 34.613 1.00 84.88 269 GLN A C 1
ATOM 2148 O O . GLN A 1 269 ? -14.264 15.349 33.412 1.00 84.88 269 GLN A O 1
ATOM 2153 N N . LEU A 1 270 ? -12.796 14.839 35.030 1.00 85.00 270 LEU A N 1
ATOM 2154 C CA . LEU A 1 270 ? -11.771 14.331 34.112 1.00 85.00 270 LEU A CA 1
ATOM 2155 C C . LEU A 1 270 ? -12.213 13.029 33.428 1.00 85.00 270 LEU A C 1
ATOM 2157 O O . LEU A 1 270 ? -11.933 12.839 32.241 1.00 85.00 270 LEU A O 1
ATOM 2161 N N . LEU A 1 271 ? -12.887 12.131 34.155 1.00 85.94 271 LEU A N 1
ATOM 2162 C CA . LEU A 1 271 ? -13.466 10.891 33.618 1.00 85.94 271 LEU A CA 1
ATOM 2163 C C . LEU A 1 271 ? -14.560 11.193 32.602 1.00 85.94 271 LEU A C 1
ATOM 2165 O O . LEU A 1 271 ? -14.523 10.657 31.498 1.00 85.94 271 LEU A O 1
ATOM 2169 N N . GLU A 1 272 ? -15.477 12.094 32.930 1.00 89.06 272 GLU A N 1
ATOM 2170 C CA . GLU A 1 272 ? -16.553 12.497 32.033 1.00 89.06 272 GLU A CA 1
ATOM 2171 C C . GLU A 1 272 ? -16.011 13.109 30.739 1.00 89.06 272 GLU A C 1
ATOM 2173 O O . GLU A 1 272 ? -16.380 12.658 29.656 1.00 89.06 272 GLU A O 1
ATOM 2178 N N . THR A 1 273 ? -15.058 14.044 30.845 1.00 87.94 273 THR A N 1
ATOM 2179 C CA . THR A 1 273 ? -14.411 14.682 29.684 1.00 87.94 273 THR A CA 1
ATOM 2180 C C . THR A 1 273 ? -13.774 13.636 28.772 1.00 87.94 273 THR A C 1
ATOM 2182 O O . THR A 1 273 ? -13.998 13.631 27.563 1.00 87.94 273 THR A O 1
ATOM 2185 N N . ARG A 1 274 ? -13.034 12.681 29.347 1.00 85.81 274 ARG A N 1
ATOM 2186 C CA . ARG A 1 274 ? -12.369 11.638 28.563 1.00 85.81 274 ARG A CA 1
ATOM 2187 C C . ARG A 1 274 ? -13.349 10.680 27.905 1.00 85.81 274 ARG A C 1
ATOM 2189 O O . ARG A 1 274 ? -13.170 10.323 26.744 1.00 85.81 274 ARG A O 1
ATOM 2196 N N . ILE A 1 275 ? -14.376 10.244 28.629 1.00 89.50 275 ILE A N 1
ATOM 2197 C CA . ILE A 1 275 ? -15.399 9.351 28.074 1.00 89.50 275 ILE A CA 1
ATOM 2198 C C . ILE A 1 275 ? -16.148 10.076 26.954 1.00 89.50 275 ILE A C 1
ATOM 2200 O O . ILE A 1 275 ? -16.408 9.471 25.916 1.00 89.50 275 ILE A O 1
ATOM 2204 N N . GLN A 1 276 ? -16.430 11.370 27.114 1.00 89.81 276 GLN A N 1
ATOM 2205 C CA . GLN A 1 276 ? -17.044 12.196 26.080 1.00 89.81 276 GLN A CA 1
ATOM 2206 C C . GLN A 1 276 ? -16.169 12.293 24.822 1.00 89.81 276 GLN A C 1
ATOM 2208 O O . GLN A 1 276 ? -16.685 12.083 23.726 1.00 89.81 276 GLN A O 1
ATOM 2213 N N . GLU A 1 277 ? -14.858 12.525 24.956 1.00 85.44 277 GLU A N 1
ATOM 2214 C CA . GLU A 1 277 ? -13.908 12.497 23.831 1.00 85.44 277 GLU A CA 1
ATOM 2215 C C . GLU A 1 277 ? -13.928 11.149 23.096 1.00 85.44 277 GLU A C 1
ATOM 2217 O O . GLU A 1 277 ? -14.000 11.108 21.866 1.00 85.44 277 GLU A O 1
ATOM 2222 N N . GLN A 1 278 ? -13.901 10.035 23.837 1.00 84.88 278 GLN A N 1
ATOM 2223 C CA . GLN A 1 278 ? -13.928 8.694 23.246 1.00 84.88 278 GLN A CA 1
ATOM 2224 C C . GLN A 1 278 ? -15.248 8.416 22.524 1.00 84.88 278 GLN A C 1
ATOM 2226 O O . GLN A 1 278 ? -15.245 7.907 21.406 1.00 84.88 278 GLN A O 1
ATOM 2231 N N . VAL A 1 279 ? -16.381 8.778 23.128 1.00 88.12 279 VAL A N 1
ATOM 2232 C CA . VAL A 1 279 ? -17.704 8.620 22.511 1.00 88.12 279 VAL A CA 1
ATOM 2233 C C . VAL A 1 279 ? -17.813 9.470 21.244 1.00 88.12 279 VAL A C 1
ATOM 2235 O O . VAL A 1 279 ? -18.229 8.946 20.211 1.00 88.12 279 VAL A O 1
ATOM 2238 N N . ALA A 1 280 ? -17.384 10.736 21.288 1.00 85.50 280 ALA A N 1
ATOM 2239 C CA . ALA A 1 280 ? -17.378 11.634 20.133 1.00 85.50 280 ALA A CA 1
ATOM 2240 C C . ALA A 1 280 ? -16.543 11.057 18.984 1.00 85.50 280 ALA A C 1
ATOM 2242 O O . ALA A 1 280 ? -16.994 11.025 17.840 1.00 85.50 280 ALA A O 1
ATOM 2243 N N . LYS A 1 281 ? -15.364 10.510 19.308 1.00 81.12 281 LYS A N 1
ATOM 2244 C CA . LYS A 1 281 ? -14.472 9.861 18.344 1.00 81.12 281 LYS A CA 1
ATOM 2245 C C . LYS A 1 281 ? -15.100 8.623 17.701 1.00 81.12 281 LYS A C 1
ATOM 2247 O O . LYS A 1 281 ? -15.035 8.472 16.487 1.00 81.12 281 LYS A O 1
ATOM 2252 N N . ILE A 1 282 ? -15.726 7.744 18.486 1.00 83.69 282 ILE A N 1
ATOM 2253 C CA . ILE A 1 282 ? -16.386 6.525 17.975 1.00 83.69 282 ILE A CA 1
ATOM 2254 C C . ILE A 1 282 ? -17.575 6.875 17.067 1.00 83.69 282 ILE A C 1
ATOM 2256 O O . ILE A 1 282 ? -17.804 6.216 16.044 1.00 83.69 282 ILE A O 1
ATOM 2260 N N . MET A 1 283 ? -18.342 7.893 17.463 1.00 83.44 283 MET A N 1
ATOM 2261 C CA . MET A 1 283 ? -19.544 8.343 16.763 1.00 83.44 283 MET A CA 1
ATOM 2262 C C . MET A 1 283 ? -19.249 9.282 15.585 1.00 83.44 283 MET A C 1
ATOM 2264 O O . MET A 1 283 ? -20.153 9.509 14.789 1.00 83.44 283 MET A O 1
ATOM 2268 N N . GLU A 1 284 ? -18.010 9.768 15.445 1.00 79.44 284 GLU A N 1
ATOM 2269 C CA . GLU A 1 284 ? -17.580 10.728 14.413 1.00 79.44 284 GLU A CA 1
ATOM 2270 C C . GLU A 1 284 ? -18.389 12.039 14.438 1.00 79.44 284 GLU A C 1
ATOM 2272 O O . GLU A 1 284 ? -18.756 12.589 13.401 1.00 79.44 284 GLU A O 1
ATOM 2277 N N . ILE A 1 285 ? -18.668 12.548 15.640 1.00 84.81 285 ILE A N 1
ATOM 2278 C CA . ILE A 1 285 ? -19.398 13.805 15.864 1.00 84.81 285 ILE A CA 1
ATOM 2279 C C . ILE A 1 285 ? -18.585 14.764 16.732 1.00 84.81 285 ILE A C 1
ATOM 2281 O O . ILE A 1 285 ? -17.616 14.371 17.384 1.00 84.81 285 ILE A O 1
ATOM 2285 N N . SER A 1 286 ? -18.980 16.036 16.762 1.00 83.81 286 SER A N 1
ATOM 2286 C CA . SER A 1 286 ? -18.366 17.007 17.666 1.00 83.81 286 SER A CA 1
ATOM 2287 C C . SER A 1 286 ? -18.703 16.698 19.127 1.00 83.81 286 SER A C 1
ATOM 2289 O O . SER A 1 286 ? -19.836 16.351 19.457 1.00 83.81 286 SER A O 1
ATOM 2291 N N . ILE A 1 287 ? -17.746 16.923 20.034 1.00 85.56 287 ILE A N 1
ATOM 2292 C CA . ILE A 1 287 ? -17.948 16.829 21.493 1.00 85.56 287 ILE A CA 1
ATOM 2293 C C . ILE A 1 287 ? -19.133 17.700 21.946 1.00 85.56 287 ILE A C 1
ATOM 2295 O O . ILE A 1 287 ? -19.881 17.311 22.839 1.00 85.56 287 ILE A O 1
ATOM 2299 N N . ALA A 1 288 ? -19.341 18.852 21.296 1.00 85.00 288 ALA A N 1
ATOM 2300 C CA . ALA A 1 288 ? -20.419 19.789 21.618 1.00 85.00 288 ALA A CA 1
ATOM 2301 C C . ALA A 1 288 ? -21.830 19.260 21.293 1.00 85.00 288 ALA A C 1
ATOM 2303 O O . ALA A 1 288 ? -22.813 19.832 21.758 1.00 85.00 288 ALA A O 1
ATOM 2304 N N . GLU A 1 289 ? -21.943 18.201 20.488 1.00 85.12 289 GLU A N 1
ATOM 2305 C CA . GLU A 1 289 ? -23.224 17.582 20.127 1.00 85.12 289 GLU A CA 1
ATOM 2306 C C . GLU A 1 289 ? -23.677 16.524 21.144 1.00 85.12 289 GLU A C 1
ATOM 2308 O O . GLU A 1 289 ? -24.831 16.096 21.113 1.00 85.12 289 GLU A O 1
ATOM 2313 N N . LEU A 1 290 ? -22.788 16.110 22.052 1.00 88.81 290 LEU A N 1
ATOM 2314 C CA . LEU A 1 290 ? -23.070 15.087 23.053 1.00 88.81 290 LEU A CA 1
ATOM 2315 C C . LEU A 1 290 ? -23.690 15.679 24.318 1.00 88.81 290 LEU A C 1
ATOM 2317 O O . LEU A 1 290 ? -23.140 16.582 24.945 1.00 88.81 290 LEU A O 1
ATOM 2321 N N . ASP A 1 291 ? -24.796 15.079 24.746 1.00 89.94 291 ASP A N 1
ATOM 2322 C CA . ASP A 1 291 ? -25.395 15.301 26.056 1.00 89.94 291 ASP A CA 1
ATOM 2323 C C . ASP A 1 291 ? -24.892 14.231 27.032 1.00 89.94 291 ASP A C 1
ATOM 2325 O O . ASP A 1 291 ? -25.201 13.041 26.912 1.00 89.94 291 ASP A O 1
ATOM 2329 N N . ILE A 1 292 ? -24.124 14.667 28.027 1.00 90.94 292 ILE A N 1
ATOM 2330 C CA . ILE A 1 292 ? -23.510 13.801 29.039 1.00 90.94 292 ILE A CA 1
ATOM 2331 C C . ILE A 1 292 ? -24.528 13.060 29.918 1.00 90.94 292 ILE A C 1
ATOM 2333 O O . ILE A 1 292 ? -24.220 11.989 30.444 1.00 90.94 292 ILE A O 1
ATOM 2337 N N . THR A 1 293 ? -25.744 13.595 30.061 1.00 91.12 293 THR A N 1
ATOM 2338 C CA . THR A 1 293 ? -26.802 13.046 30.923 1.00 91.12 293 THR A CA 1
ATOM 2339 C C . THR A 1 293 ? -27.749 12.123 30.171 1.00 91.12 293 THR A C 1
ATOM 2341 O O . THR A 1 293 ? -28.402 11.263 30.768 1.00 91.12 293 THR A O 1
ATOM 2344 N N . ARG A 1 294 ? -27.818 12.269 28.846 1.00 92.19 294 ARG A N 1
ATOM 2345 C CA . ARG A 1 294 ? -28.704 11.473 28.006 1.00 92.19 294 ARG A CA 1
ATOM 2346 C C . ARG A 1 294 ? -28.093 10.111 27.696 1.00 92.19 294 ARG A C 1
ATOM 2348 O O . ARG A 1 294 ? -26.889 9.942 27.532 1.00 92.19 294 ARG A O 1
ATOM 2355 N N . SER A 1 295 ? -28.964 9.119 27.557 1.00 92.56 295 SER A N 1
ATOM 2356 C CA . SER A 1 295 ? -28.596 7.768 27.141 1.00 92.56 295 SER A CA 1
ATOM 2357 C C . SER A 1 295 ? -27.832 7.760 25.810 1.00 92.56 295 SER A C 1
ATOM 2359 O O . SER A 1 295 ? -28.319 8.315 24.824 1.00 92.56 295 SER A O 1
ATOM 2361 N N . LEU A 1 296 ? -26.682 7.082 25.749 1.00 90.69 296 LEU A N 1
ATOM 2362 C CA . LEU A 1 296 ? -25.835 7.024 24.548 1.00 90.69 296 LEU A CA 1
ATOM 2363 C C . LEU A 1 296 ? -26.557 6.439 23.323 1.00 90.69 296 LEU A C 1
ATOM 2365 O O . LEU A 1 296 ? -26.389 6.912 22.203 1.00 90.69 296 LEU A O 1
ATOM 2369 N N . ILE A 1 297 ? -27.425 5.448 23.522 1.00 90.38 297 ILE A N 1
ATOM 2370 C CA . ILE A 1 297 ? -28.166 4.807 22.421 1.00 90.38 297 ILE A CA 1
ATOM 2371 C C . ILE A 1 297 ? -29.191 5.763 21.823 1.00 90.38 297 ILE A C 1
ATOM 2373 O O . ILE A 1 297 ? -29.393 5.791 20.612 1.00 90.38 297 ILE A O 1
ATOM 2377 N N . GLN A 1 298 ? -29.819 6.589 22.664 1.00 89.19 298 GLN A N 1
ATOM 2378 C CA . GLN A 1 298 ? -30.743 7.621 22.194 1.00 89.19 298 GLN A CA 1
ATOM 2379 C C . GLN A 1 298 ? -30.031 8.733 21.417 1.00 89.19 298 GLN A C 1
ATOM 2381 O O . GLN A 1 298 ? -30.694 9.486 20.707 1.00 89.19 298 GLN A O 1
ATOM 2386 N N . GLN A 1 299 ? -28.710 8.838 21.571 1.00 91.06 299 GLN A N 1
ATOM 2387 C CA . GLN A 1 299 ? -27.852 9.766 20.841 1.00 91.06 299 GLN A CA 1
ATOM 2388 C C . GLN A 1 299 ? -27.255 9.141 19.569 1.00 91.06 299 GLN A C 1
ATOM 2390 O O . GLN A 1 299 ? -26.619 9.846 18.798 1.00 91.06 299 GLN A O 1
ATOM 2395 N N . GLY A 1 300 ? -27.500 7.850 19.304 1.00 85.94 300 GLY A N 1
ATOM 2396 C CA . GLY A 1 300 ? -27.074 7.171 18.073 1.00 85.94 300 GLY A CA 1
ATOM 2397 C C . GLY A 1 300 ? -26.000 6.098 18.256 1.00 85.94 300 GLY A C 1
ATOM 2398 O O . GLY A 1 300 ? -25.546 5.534 17.264 1.00 85.94 300 GLY A O 1
ATOM 2399 N N . LEU A 1 301 ? -25.607 5.780 19.494 1.00 87.69 301 LEU A N 1
ATOM 2400 C CA . LEU A 1 301 ? -24.642 4.716 19.766 1.00 87.69 301 LEU A CA 1
ATOM 2401 C C . LEU A 1 301 ? -25.263 3.327 19.523 1.00 87.69 301 LEU A C 1
ATOM 2403 O O . LEU A 1 301 ? -26.198 2.916 20.213 1.00 87.69 301 LEU A O 1
ATOM 2407 N N . ASP A 1 302 ? -24.727 2.593 18.547 1.00 86.44 302 ASP A N 1
ATOM 2408 C CA . ASP A 1 302 ? -25.173 1.240 18.203 1.00 86.44 302 ASP A CA 1
ATOM 2409 C C . ASP A 1 302 ? -24.433 0.135 18.993 1.00 86.44 302 ASP A C 1
ATOM 2411 O O . ASP A 1 302 ? -23.524 0.385 19.787 1.00 86.44 302 ASP A O 1
ATOM 2415 N N . SER A 1 303 ? -24.828 -1.129 18.799 1.00 83.62 303 SER A N 1
ATOM 2416 C CA . SER A 1 303 ? -24.239 -2.264 19.525 1.00 83.62 303 SER A CA 1
ATOM 2417 C C . SER A 1 303 ? -22.761 -2.528 19.200 1.00 83.62 303 SER A C 1
ATOM 2419 O O . SER A 1 303 ? -22.055 -3.093 20.036 1.00 83.62 303 SER A O 1
ATOM 2421 N N . LEU A 1 304 ? -22.281 -2.147 18.012 1.00 78.12 304 LEU A N 1
ATOM 2422 C CA . LEU A 1 304 ? -20.877 -2.307 17.620 1.00 78.12 304 LEU A CA 1
ATOM 2423 C C . LEU A 1 304 ? -20.023 -1.172 18.192 1.00 78.12 304 LEU A C 1
ATOM 2425 O O . LEU A 1 304 ? -18.945 -1.434 18.723 1.00 78.12 304 LEU A O 1
ATOM 2429 N N . MET A 1 305 ? -20.544 0.055 18.180 1.00 84.12 305 MET A N 1
ATOM 2430 C CA . MET A 1 305 ? -19.960 1.198 18.885 1.00 84.12 305 MET A CA 1
ATOM 2431 C C . MET A 1 305 ? -19.881 0.940 20.396 1.00 84.12 305 MET A C 1
ATOM 2433 O O . MET A 1 305 ? -18.871 1.243 21.023 1.00 84.12 305 MET A O 1
ATOM 2437 N N . ALA A 1 306 ? -20.896 0.299 20.986 1.00 86.88 306 ALA A N 1
ATOM 2438 C CA . ALA A 1 306 ? -20.883 -0.105 22.393 1.00 86.88 306 ALA A CA 1
ATOM 2439 C C . ALA A 1 306 ? -19.786 -1.137 22.710 1.00 86.88 306 ALA A C 1
ATOM 2441 O O . ALA A 1 306 ? -19.193 -1.111 23.790 1.00 86.88 306 ALA A O 1
ATOM 2442 N N . LEU A 1 307 ? -19.513 -2.066 21.786 1.00 82.12 307 LEU A N 1
ATOM 2443 C CA . LEU A 1 307 ? -18.421 -3.032 21.927 1.00 82.12 307 LEU A CA 1
ATOM 2444 C C . LEU A 1 307 ? -17.057 -2.335 21.866 1.00 82.12 307 LEU A C 1
ATOM 2446 O O . LEU A 1 307 ? -16.169 -2.652 22.655 1.00 82.12 307 LEU A O 1
ATOM 2450 N N . GLU A 1 308 ? -16.907 -1.384 20.947 1.00 81.94 308 GLU A N 1
ATOM 2451 C CA . GLU A 1 308 ? -15.701 -0.574 20.805 1.00 81.94 308 GLU A CA 1
ATOM 2452 C C . GLU A 1 308 ? -15.442 0.293 22.041 1.00 81.94 308 GLU A C 1
ATOM 2454 O O . GLU A 1 308 ? -14.350 0.230 22.605 1.00 81.94 308 GLU A O 1
ATOM 2459 N N . LEU A 1 309 ? -16.465 1.002 22.529 1.00 86.81 309 LEU A N 1
ATOM 2460 C CA . LEU A 1 309 ? -16.390 1.809 23.746 1.00 86.81 309 LEU A CA 1
ATOM 2461 C C . LEU A 1 309 ? -16.008 0.956 24.961 1.00 86.81 309 LEU A C 1
ATOM 2463 O O . LEU A 1 309 ? -15.104 1.313 25.707 1.00 86.81 309 LEU A O 1
ATOM 2467 N N . SER A 1 310 ? -16.642 -0.208 25.133 1.00 85.69 310 SER A N 1
ATOM 2468 C CA . SER A 1 310 ? -16.289 -1.169 26.189 1.00 85.69 310 SER A CA 1
ATOM 2469 C C . SER A 1 310 ? -14.810 -1.574 26.131 1.00 85.69 310 SER A C 1
ATOM 2471 O O . SER A 1 310 ? -14.155 -1.682 27.171 1.00 85.69 310 SER A O 1
ATOM 2473 N N . HIS A 1 311 ? -14.262 -1.770 24.927 1.00 80.75 311 HIS A N 1
ATOM 2474 C CA . HIS A 1 311 ? -12.855 -2.116 24.768 1.00 80.75 311 HIS A CA 1
ATOM 2475 C C . HIS A 1 311 ? -11.924 -0.941 25.093 1.00 80.75 311 HIS A C 1
ATOM 2477 O O . HIS A 1 311 ? -10.958 -1.164 25.820 1.00 80.75 311 HIS A O 1
ATOM 2483 N N . LEU A 1 312 ? -12.238 0.277 24.628 1.00 81.06 312 LEU A N 1
ATOM 2484 C CA . LEU A 1 312 ? -11.472 1.503 24.908 1.00 81.06 312 LEU A CA 1
ATOM 2485 C C . LEU A 1 312 ? -11.415 1.815 26.403 1.00 81.06 312 LEU A C 1
ATOM 2487 O O . LEU A 1 312 ? -10.329 2.002 26.947 1.00 81.06 312 LEU A O 1
ATOM 2491 N N . LEU A 1 313 ? -12.565 1.782 27.083 1.00 84.00 313 LEU A N 1
ATOM 2492 C CA . LEU A 1 313 ? -12.645 1.983 28.534 1.00 84.00 313 LEU A CA 1
ATOM 2493 C C . LEU A 1 313 ? -11.755 0.983 29.282 1.00 84.00 313 LEU A C 1
ATOM 2495 O O . LEU A 1 313 ? -11.036 1.350 30.210 1.00 84.00 313 LEU A O 1
ATOM 2499 N N . LYS A 1 314 ? -11.738 -0.276 28.831 1.00 81.25 314 LYS A N 1
ATOM 2500 C CA . LYS A 1 314 ? -10.909 -1.316 29.437 1.00 81.25 314 LYS A CA 1
ATOM 2501 C C . LYS A 1 314 ? -9.419 -1.128 29.158 1.00 81.25 314 LYS A C 1
ATOM 2503 O O . LYS A 1 314 ? -8.618 -1.366 30.055 1.00 81.25 314 LYS A O 1
ATOM 2508 N N . SER A 1 315 ? -9.034 -0.788 27.928 1.00 71.69 315 SER A N 1
ATOM 2509 C CA . SER A 1 315 ? -7.622 -0.706 27.538 1.00 71.69 315 SER A CA 1
ATOM 2510 C C . SER A 1 315 ? -6.943 0.581 27.991 1.00 71.69 315 SER A C 1
ATOM 2512 O O . SER A 1 315 ? -5.758 0.544 28.298 1.00 71.69 315 SER A O 1
ATOM 2514 N N . GLU A 1 316 ? -7.662 1.705 27.999 1.00 75.06 316 GLU A N 1
ATOM 2515 C CA . GLU A 1 316 ? -7.079 3.018 28.299 1.00 75.06 316 GLU A CA 1
ATOM 2516 C C . GLU A 1 316 ? -7.308 3.461 29.746 1.00 75.06 316 GLU A C 1
ATOM 2518 O O . GLU A 1 316 ? -6.440 4.110 30.328 1.00 75.06 316 GLU A O 1
ATOM 2523 N N .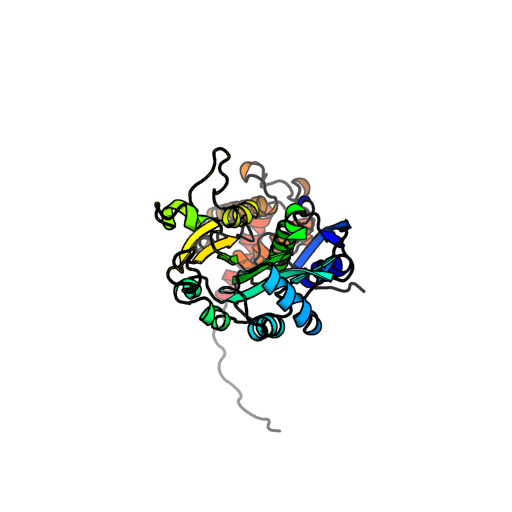 MET A 1 317 ? -8.455 3.101 30.331 1.00 77.25 317 MET A N 1
ATOM 2524 C CA . MET A 1 317 ? -8.882 3.590 31.650 1.00 77.25 317 MET A CA 1
ATOM 2525 C C . MET A 1 317 ? -8.943 2.481 32.712 1.00 77.25 317 MET A C 1
ATOM 2527 O O . MET A 1 317 ? -9.315 2.749 33.848 1.00 77.25 317 MET A O 1
ATOM 2531 N N . GLU A 1 318 ? -8.621 1.233 32.350 1.00 76.44 318 GLU A N 1
ATOM 2532 C CA . GLU A 1 318 ? -8.766 0.035 33.199 1.00 76.44 318 GLU A CA 1
ATOM 2533 C C . GLU A 1 318 ? -10.200 -0.207 33.721 1.00 76.44 318 GLU A C 1
ATOM 2535 O O . GLU A 1 318 ? -10.424 -1.022 34.619 1.00 76.44 318 GLU A O 1
ATOM 2540 N N . VAL A 1 319 ? -11.202 0.446 33.123 1.00 82.88 319 VAL A N 1
ATOM 2541 C CA . VAL A 1 319 ? -12.607 0.336 33.527 1.00 82.88 319 VAL A CA 1
ATOM 2542 C C . VAL A 1 319 ? -13.272 -0.800 32.765 1.00 82.88 319 VAL A C 1
ATOM 2544 O O . VAL A 1 319 ? -13.307 -0.832 31.534 1.00 82.88 319 VAL A O 1
ATOM 2547 N N . ASN A 1 320 ? -13.870 -1.738 33.492 1.00 84.19 320 ASN A N 1
ATOM 2548 C CA . ASN A 1 320 ? -14.574 -2.862 32.898 1.00 84.19 320 ASN A CA 1
ATOM 2549 C C . ASN A 1 320 ? -16.085 -2.593 32.857 1.00 84.19 320 ASN A C 1
ATOM 2551 O O . ASN A 1 320 ? -16.792 -2.745 33.857 1.00 84.19 320 ASN A O 1
ATOM 2555 N N . VAL A 1 321 ? -16.591 -2.217 31.682 1.00 86.44 321 VAL A N 1
ATOM 2556 C CA . VAL A 1 321 ? -18.028 -2.056 31.421 1.00 86.44 321 VAL A CA 1
ATOM 2557 C C . VAL A 1 321 ? -18.450 -3.056 30.359 1.00 86.44 321 VAL A C 1
ATOM 2559 O O . VAL A 1 321 ? -17.881 -3.084 29.271 1.00 86.44 321 VAL A O 1
ATOM 2562 N N . SER A 1 322 ? -19.456 -3.884 30.647 1.00 86.75 322 SER A N 1
ATOM 2563 C CA . SER A 1 322 ? -19.972 -4.825 29.652 1.00 86.75 322 SER A CA 1
ATOM 2564 C C . SER A 1 322 ? -20.735 -4.092 28.546 1.00 86.75 322 SER A C 1
ATOM 2566 O O . SER A 1 322 ? -21.478 -3.143 28.800 1.00 86.75 322 SER A O 1
ATOM 2568 N N . THR A 1 323 ? -20.626 -4.587 27.314 1.00 86.25 323 THR A N 1
ATOM 2569 C CA . THR A 1 323 ? -21.392 -4.075 26.167 1.00 86.25 323 THR A CA 1
ATOM 2570 C C . THR A 1 323 ? -22.899 -4.062 26.443 1.00 86.25 323 THR A C 1
ATOM 2572 O O . THR A 1 323 ? -23.589 -3.124 26.062 1.00 86.25 323 THR A O 1
ATOM 2575 N N . MET A 1 324 ? -23.411 -5.061 27.173 1.00 86.38 324 MET A N 1
ATOM 2576 C CA . MET A 1 324 ? -24.825 -5.135 27.557 1.00 86.38 324 MET A CA 1
ATOM 2577 C C . MET A 1 324 ? -25.254 -3.956 28.434 1.00 86.38 324 MET A C 1
ATOM 2579 O O . MET A 1 324 ? -26.339 -3.427 28.228 1.00 86.38 324 MET A O 1
ATOM 2583 N N . LYS A 1 325 ? -24.406 -3.512 29.369 1.00 87.19 325 LYS A N 1
ATOM 2584 C CA . LYS A 1 325 ? -24.704 -2.358 30.226 1.00 87.19 325 LYS A CA 1
ATOM 2585 C C . LYS A 1 325 ? -24.770 -1.062 29.418 1.00 87.19 325 LYS A C 1
ATOM 2587 O O . LYS A 1 325 ? -25.651 -0.242 29.645 1.00 87.19 325 LYS A O 1
ATOM 2592 N N . ILE A 1 326 ? -23.890 -0.915 28.428 1.00 88.81 326 ILE A N 1
ATOM 2593 C CA . ILE A 1 326 ? -23.909 0.233 27.513 1.00 88.81 326 ILE A CA 1
ATOM 2594 C C . ILE A 1 326 ? -25.194 0.218 26.671 1.00 88.81 326 ILE A C 1
ATOM 2596 O O . ILE A 1 326 ? -25.894 1.225 26.596 1.00 88.81 326 ILE A O 1
ATOM 2600 N N . ILE A 1 327 ? -25.564 -0.951 26.132 1.00 87.31 327 ILE A N 1
ATOM 2601 C CA . ILE A 1 327 ? -26.794 -1.160 25.346 1.00 87.31 327 ILE A CA 1
ATOM 2602 C C . ILE A 1 327 ? -28.080 -1.067 26.205 1.00 87.31 327 ILE A C 1
ATOM 2604 O O . ILE A 1 327 ? -29.179 -0.909 25.681 1.00 87.31 327 ILE A O 1
ATOM 2608 N N . GLN A 1 328 ? -27.986 -1.093 27.533 1.00 87.62 328 GLN A N 1
ATOM 2609 C CA . GLN A 1 328 ? -29.123 -0.808 28.420 1.00 87.62 328 GLN A CA 1
ATOM 2610 C C . GLN A 1 328 ? -29.387 0.692 28.605 1.00 87.62 328 GLN A C 1
ATOM 2612 O O . GLN A 1 328 ? -30.315 1.066 29.318 1.00 87.62 328 GLN A O 1
ATOM 2617 N N . GLY A 1 329 ? -28.622 1.546 27.921 1.00 86.81 329 GLY A N 1
ATOM 2618 C CA . GLY A 1 329 ? -28.915 2.965 27.800 1.00 86.81 329 GLY A CA 1
ATOM 2619 C C . GLY A 1 329 ? -28.174 3.854 28.791 1.00 86.81 329 GLY A C 1
ATOM 2620 O O . GLY A 1 329 ? -28.710 4.900 29.148 1.00 86.81 329 GLY A O 1
ATOM 2621 N N . VAL A 1 330 ? -26.961 3.473 29.190 1.00 92.25 330 VAL A N 1
ATOM 2622 C CA . VAL A 1 330 ? -26.095 4.281 30.064 1.00 92.25 330 VAL A CA 1
ATOM 2623 C C . VAL A 1 330 ? -25.789 5.662 29.453 1.00 92.25 330 VAL A C 1
ATOM 2625 O O . VAL A 1 330 ? -25.691 5.791 28.227 1.00 92.25 330 VAL A O 1
ATOM 2628 N N . SER A 1 331 ? -25.652 6.690 30.291 1.00 94.19 331 SER A N 1
ATOM 2629 C CA . SER A 1 331 ? -25.152 8.019 29.904 1.00 94.19 331 SER A CA 1
ATOM 2630 C C . SER A 1 331 ? -23.634 8.143 30.108 1.00 94.19 331 SER A C 1
ATOM 2632 O O . SER A 1 331 ? -23.004 7.267 30.705 1.00 94.19 331 SER A O 1
ATOM 2634 N N . ILE A 1 332 ? -23.031 9.235 29.629 1.00 91.81 332 ILE A N 1
ATOM 2635 C CA . ILE A 1 332 ? -21.601 9.520 29.851 1.00 91.81 332 ILE A CA 1
ATOM 2636 C C . ILE A 1 332 ? -21.342 9.755 31.343 1.00 91.81 332 ILE A C 1
ATOM 2638 O O . ILE A 1 332 ? -20.420 9.157 31.893 1.00 91.81 332 ILE A O 1
ATOM 2642 N N . SER A 1 333 ? -22.195 10.536 32.011 1.00 90.75 333 SER A N 1
ATOM 2643 C CA . SER A 1 333 ? -22.086 10.802 33.450 1.00 90.75 333 SER A CA 1
ATOM 2644 C C . SER A 1 333 ? -22.146 9.517 34.283 1.00 90.75 333 SER A C 1
ATOM 2646 O O . SER A 1 333 ? -21.310 9.285 35.151 1.00 90.75 333 SER A O 1
ATOM 2648 N N . GLN A 1 334 ? -23.059 8.600 33.948 1.00 90.50 334 GLN A N 1
ATOM 2649 C CA . GLN A 1 334 ? -23.153 7.294 34.606 1.00 90.50 334 GLN A CA 1
ATOM 2650 C C . GLN A 1 334 ? -21.921 6.417 34.346 1.00 90.50 334 GLN A C 1
ATOM 2652 O O . GLN A 1 334 ? -21.512 5.649 35.214 1.00 90.50 334 GLN A O 1
ATOM 2657 N N . LEU A 1 335 ? -21.318 6.492 33.154 1.00 90.94 335 LEU A N 1
ATOM 2658 C CA . LEU A 1 335 ? -20.057 5.798 32.884 1.00 90.94 335 LEU A CA 1
ATOM 2659 C C . LEU A 1 335 ? -18.901 6.396 33.694 1.00 90.94 335 LEU A C 1
ATOM 2661 O O . LEU A 1 335 ? -18.064 5.631 34.172 1.00 90.94 335 LEU A O 1
ATOM 2665 N N . ALA A 1 336 ? -18.858 7.717 33.875 1.00 89.19 336 ALA A N 1
ATOM 2666 C CA . ALA A 1 336 ? -17.854 8.391 34.696 1.00 89.19 336 ALA A CA 1
ATOM 2667 C C . ALA A 1 336 ? -17.970 7.981 36.173 1.00 89.19 336 ALA A C 1
ATOM 2669 O O . ALA A 1 336 ? -16.971 7.584 36.773 1.00 89.19 336 ALA A O 1
ATOM 2670 N N . GLU A 1 337 ? -19.188 7.954 36.718 1.00 88.31 337 GLU A N 1
ATOM 2671 C CA . GLU A 1 337 ? -19.475 7.493 38.083 1.00 88.31 337 GLU A CA 1
ATOM 2672 C C . GLU A 1 337 ? -19.023 6.035 38.293 1.00 88.31 337 GLU A C 1
ATOM 2674 O O . GLU A 1 337 ? -18.256 5.730 39.208 1.00 88.31 337 GLU A O 1
ATOM 2679 N N . LEU A 1 338 ? -19.387 5.131 37.375 1.00 86.94 338 LEU A N 1
ATOM 2680 C CA . LEU A 1 338 ? -18.958 3.726 37.419 1.00 86.94 338 LEU A CA 1
ATOM 2681 C C . LEU A 1 338 ? -17.441 3.557 37.310 1.00 86.94 338 LEU A C 1
ATOM 2683 O O . LEU A 1 338 ? -16.867 2.643 37.907 1.00 86.94 338 LEU A O 1
ATOM 2687 N N . SER A 1 339 ? -16.797 4.408 36.515 1.00 86.12 339 SER A N 1
ATOM 2688 C CA . SER A 1 339 ? -15.344 4.419 36.363 1.00 86.12 339 SER A CA 1
ATOM 2689 C C . SER A 1 339 ? -14.675 4.829 37.673 1.00 86.12 339 SER A C 1
ATOM 2691 O O . SER A 1 339 ? -13.733 4.172 38.119 1.00 86.12 339 SER A O 1
ATOM 2693 N N . LEU A 1 340 ? -15.208 5.861 38.331 1.00 85.56 340 LEU A N 1
ATOM 2694 C CA . LEU A 1 340 ? -14.723 6.348 39.616 1.00 85.56 340 LEU A CA 1
ATOM 2695 C C . LEU A 1 340 ? -14.841 5.275 40.711 1.00 85.56 340 LEU A C 1
ATOM 2697 O O . LEU A 1 340 ? -13.879 5.042 41.447 1.00 85.56 340 LEU A O 1
ATOM 2701 N N . GLU A 1 341 ? -15.975 4.569 40.780 1.00 84.56 341 GLU A N 1
ATOM 2702 C CA . GLU A 1 341 ? -16.188 3.460 41.721 1.00 84.56 341 GLU A CA 1
ATOM 2703 C C . GLU A 1 341 ? -15.175 2.320 41.526 1.00 84.56 341 GLU A C 1
ATOM 2705 O O . GLU A 1 341 ? -14.599 1.813 42.495 1.00 84.56 341 GLU A O 1
ATOM 2710 N N . GLN A 1 342 ? -14.921 1.915 40.277 1.00 82.69 342 GLN A N 1
ATOM 2711 C CA . GLN A 1 342 ? -13.985 0.826 39.974 1.00 82.69 342 GLN A CA 1
ATOM 2712 C C . GLN A 1 342 ? -12.535 1.196 40.296 1.00 82.69 342 GLN A C 1
ATOM 2714 O O . GLN A 1 342 ? -11.810 0.380 40.873 1.00 82.69 342 GLN A O 1
ATOM 2719 N N . LEU A 1 343 ? -12.125 2.428 39.991 1.00 78.06 343 LEU A N 1
ATOM 2720 C CA . LEU A 1 343 ? -10.787 2.929 40.314 1.00 78.06 343 LEU A CA 1
ATOM 2721 C C . LEU A 1 343 ? -10.584 3.063 41.836 1.00 78.06 343 LEU A C 1
ATOM 2723 O O . LEU A 1 343 ? -9.505 2.749 42.353 1.00 78.06 343 LEU A O 1
ATOM 2727 N N . ALA A 1 344 ? -11.627 3.437 42.584 1.00 76.44 344 ALA A N 1
ATOM 2728 C CA . ALA A 1 344 ? -11.594 3.451 44.047 1.00 76.44 344 ALA A CA 1
ATOM 2729 C C . ALA A 1 344 ? -11.446 2.033 44.637 1.00 76.44 344 ALA A C 1
ATOM 2731 O O . ALA A 1 344 ? -10.611 1.806 45.514 1.00 76.44 344 ALA A O 1
ATOM 2732 N N . LEU A 1 345 ? -12.191 1.051 44.116 1.00 65.94 345 LEU A N 1
ATOM 2733 C CA . LEU A 1 345 ? -12.113 -0.356 44.537 1.00 65.94 345 LEU A CA 1
ATOM 2734 C C . LEU A 1 345 ? -10.772 -1.024 44.182 1.00 65.94 345 LEU A C 1
ATOM 2736 O O . LEU A 1 345 ? -10.276 -1.853 44.951 1.00 65.94 345 LEU A O 1
ATOM 2740 N N . GLY A 1 346 ? -10.163 -0.657 43.050 1.00 58.66 346 GLY A N 1
ATOM 2741 C CA . GLY A 1 346 ? -8.813 -1.089 42.670 1.00 58.66 346 GLY A CA 1
ATOM 2742 C C . GLY A 1 346 ? -7.743 -0.573 43.636 1.00 58.66 346 GLY A C 1
ATOM 2743 O O . GLY A 1 346 ? -6.880 -1.334 44.074 1.00 58.66 346 GLY A O 1
ATOM 2744 N N . SER A 1 347 ? -7.873 0.686 44.062 1.00 55.06 347 SER A N 1
ATOM 2745 C CA . SER A 1 347 ? -6.985 1.324 45.045 1.00 55.06 347 SER A CA 1
ATOM 2746 C C . SER A 1 347 ? -7.061 0.665 46.433 1.00 55.06 347 SER A C 1
ATOM 2748 O O . SER A 1 347 ? -6.049 0.545 47.121 1.00 55.06 347 SER A O 1
ATOM 2750 N N . ILE A 1 348 ? -8.245 0.185 46.838 1.00 46.53 348 ILE A N 1
ATOM 2751 C CA . ILE A 1 348 ? -8.458 -0.508 48.123 1.00 46.53 348 ILE A CA 1
ATOM 2752 C C . ILE A 1 348 ? -7.861 -1.927 48.112 1.00 46.53 348 ILE A C 1
ATOM 2754 O O . ILE A 1 348 ? -7.326 -2.383 49.119 1.00 46.53 348 ILE A O 1
ATOM 2758 N N . LYS A 1 349 ? -7.883 -2.636 46.975 1.00 41.78 349 LYS A N 1
ATOM 2759 C CA . LYS A 1 349 ? -7.244 -3.963 46.863 1.00 41.78 349 LYS A CA 1
ATOM 2760 C C . LYS A 1 349 ? -5.713 -3.912 46.910 1.00 41.78 349 LYS A C 1
ATOM 2762 O O . LYS A 1 349 ? -5.102 -4.889 47.326 1.00 41.78 349 LYS A O 1
ATOM 2767 N N . LEU A 1 350 ? -5.103 -2.794 46.512 1.00 38.53 350 LEU A N 1
ATOM 2768 C CA . LEU A 1 350 ? -3.653 -2.566 46.593 1.00 38.53 350 LEU A CA 1
ATOM 2769 C C . LEU A 1 350 ? -3.180 -2.116 47.987 1.00 38.53 350 LEU A C 1
ATOM 2771 O O . LEU A 1 350 ? -2.009 -2.296 48.308 1.00 38.53 350 LEU A O 1
ATOM 2775 N N . SER A 1 351 ? -4.063 -1.558 48.824 1.00 34.25 351 SER A N 1
ATOM 2776 C CA . SER A 1 351 ? -3.734 -1.132 50.196 1.00 34.25 351 SER A CA 1
ATOM 2777 C C . SER A 1 351 ? -3.983 -2.205 51.261 1.00 34.25 351 SER A C 1
ATOM 2779 O O . SER A 1 351 ? -3.476 -2.085 52.377 1.00 34.25 351 SER A O 1
ATOM 2781 N N . VAL A 1 352 ? -4.700 -3.281 50.921 1.00 34.94 352 VAL A N 1
ATOM 2782 C CA . VAL A 1 352 ? -4.890 -4.459 51.780 1.00 34.94 352 VAL A CA 1
ATOM 2783 C C . VAL A 1 352 ? -4.044 -5.621 51.254 1.00 34.94 352 VAL A C 1
ATOM 2785 O O . VAL A 1 352 ? -4.550 -6.618 50.743 1.00 34.94 352 VAL A O 1
ATOM 2788 N N . SER A 1 353 ? -2.722 -5.504 51.381 1.00 31.16 353 SER A N 1
ATOM 2789 C CA . SER A 1 353 ? -1.834 -6.671 51.362 1.00 31.16 353 SER A CA 1
ATOM 2790 C C . SER A 1 353 ? -2.002 -7.415 52.695 1.00 31.16 353 SER A C 1
ATOM 2792 O O . SER A 1 353 ? -1.934 -6.765 53.742 1.00 31.16 353 SER A O 1
ATOM 2794 N N . PRO A 1 354 ? -2.177 -8.749 52.729 1.00 35.16 354 PRO A N 1
ATOM 2795 C CA . PRO A 1 354 ? -2.139 -9.482 53.984 1.00 35.16 354 PRO A CA 1
ATOM 2796 C C . PRO A 1 354 ? -0.701 -9.473 54.509 1.00 35.16 354 PRO A C 1
ATOM 2798 O O . PRO A 1 354 ? 0.170 -10.181 54.004 1.00 35.16 354 PRO A O 1
ATOM 2801 N N . SER A 1 355 ? -0.434 -8.639 55.510 1.00 31.62 355 SER A N 1
ATOM 2802 C CA . SER A 1 355 ? 0.780 -8.724 56.306 1.00 31.62 355 SER A CA 1
ATOM 2803 C C . SER A 1 355 ? 0.620 -9.806 57.379 1.00 31.62 355 SER A C 1
ATOM 2805 O O . SER A 1 355 ? -0.315 -9.798 58.171 1.00 31.62 355 SER A O 1
ATOM 2807 N N . ALA A 1 356 ? 1.602 -10.710 57.390 1.00 32.12 356 ALA A N 1
ATOM 2808 C CA . ALA A 1 356 ? 1.983 -11.620 58.469 1.00 32.12 356 ALA A CA 1
ATOM 2809 C C . ALA A 1 356 ? 1.028 -12.774 58.843 1.00 32.12 356 ALA A C 1
ATOM 2811 O O . ALA A 1 356 ? 0.264 -12.697 59.798 1.00 32.12 356 ALA A O 1
ATOM 2812 N N . GLN A 1 357 ? 1.276 -13.935 58.231 1.00 28.64 357 GLN A N 1
ATOM 2813 C CA . GLN A 1 357 ? 1.575 -15.145 59.005 1.00 28.64 357 GLN A CA 1
ATOM 2814 C C . GLN A 1 357 ? 2.615 -15.982 58.248 1.00 28.64 357 GLN A C 1
ATOM 2816 O O . GLN A 1 357 ? 2.317 -16.662 57.272 1.00 28.64 357 GLN A O 1
ATOM 2821 N N . ALA A 1 358 ? 3.868 -15.860 58.685 1.00 31.41 358 ALA A N 1
ATOM 2822 C CA . ALA A 1 358 ? 4.936 -16.793 58.370 1.00 31.41 358 ALA A CA 1
ATOM 2823 C C . ALA A 1 358 ? 5.047 -17.820 59.507 1.00 31.41 358 ALA A C 1
ATOM 2825 O O . ALA A 1 358 ? 4.873 -17.462 60.672 1.00 31.41 358 ALA A O 1
ATOM 2826 N N . ASN A 1 359 ? 5.445 -19.034 59.124 1.00 28.80 359 ASN A N 1
ATOM 2827 C CA . ASN A 1 359 ? 5.902 -20.165 59.937 1.00 28.80 359 ASN A CA 1
ATOM 2828 C C . ASN A 1 359 ? 4.830 -21.011 60.636 1.00 28.80 359 ASN A C 1
ATOM 2830 O O . ASN A 1 359 ? 4.472 -20.740 61.776 1.00 28.80 359 ASN A O 1
ATOM 2834 N N . GLN A 1 360 ? 4.477 -22.143 60.020 1.00 28.44 360 GLN A N 1
ATOM 2835 C CA . GLN A 1 360 ? 4.922 -23.467 60.481 1.00 28.44 360 GLN A CA 1
ATOM 2836 C C . GLN A 1 360 ? 4.527 -24.560 59.469 1.00 28.44 360 GLN A C 1
ATOM 2838 O O . GLN A 1 360 ? 3.536 -24.421 58.765 1.00 28.44 360 GLN A O 1
ATOM 2843 N N . GLU A 1 361 ? 5.340 -25.618 59.442 1.00 27.27 361 GLU A N 1
ATOM 2844 C CA . GLU A 1 361 ? 5.154 -26.915 58.763 1.00 27.27 361 GLU A CA 1
ATOM 2845 C C . GLU A 1 361 ? 5.673 -27.053 57.323 1.00 27.27 361 GLU A C 1
ATOM 2847 O O . GLU A 1 361 ? 4.982 -27.020 56.310 1.00 27.27 361 GLU A O 1
ATOM 2852 N N . MET A 1 362 ? 6.986 -27.271 57.308 1.00 27.06 362 MET A N 1
ATOM 2853 C CA . MET A 1 362 ? 7.722 -28.115 56.383 1.00 27.06 362 MET A CA 1
ATOM 2854 C C . MET A 1 362 ? 7.558 -29.575 56.849 1.00 27.06 362 MET A C 1
ATOM 2856 O O . MET A 1 362 ? 8.079 -29.884 57.912 1.00 27.06 362 MET A O 1
ATOM 2860 N N . GLU A 1 363 ? 6.874 -30.441 56.092 1.00 29.27 363 GLU A N 1
ATOM 2861 C CA . GLU A 1 363 ? 7.175 -31.883 55.977 1.00 29.27 363 GLU A CA 1
ATOM 2862 C C . GLU A 1 363 ? 6.300 -32.578 54.910 1.00 29.27 363 GLU A C 1
ATOM 2864 O O . GLU A 1 363 ? 5.113 -32.305 54.786 1.00 29.27 363 GLU A O 1
ATOM 2869 N N . GLU A 1 364 ? 6.944 -33.481 54.159 1.00 26.50 364 GLU A N 1
ATOM 2870 C CA . GLU A 1 364 ? 6.378 -34.635 53.437 1.00 26.50 364 GLU A CA 1
ATOM 2871 C C . GLU A 1 364 ? 5.375 -34.424 52.275 1.00 26.50 364 GLU A C 1
ATOM 2873 O O . GLU A 1 364 ? 4.189 -34.184 52.452 1.00 26.50 364 GLU A O 1
ATOM 2878 N N . PHE A 1 365 ? 5.818 -34.667 51.033 1.00 28.27 365 PHE A N 1
ATOM 2879 C CA . PHE A 1 365 ? 5.719 -36.008 50.429 1.00 28.27 365 PHE A CA 1
ATOM 2880 C C . PHE A 1 365 ? 6.410 -36.067 49.058 1.00 28.27 365 PHE A C 1
ATOM 2882 O O . PHE A 1 365 ? 6.140 -35.294 48.141 1.00 28.27 365 PHE A O 1
ATOM 2889 N N . THR A 1 366 ? 7.310 -37.039 48.945 1.00 28.11 366 THR A N 1
ATOM 2890 C CA . THR A 1 366 ? 7.884 -37.566 47.709 1.00 28.11 366 THR A CA 1
ATOM 2891 C C . THR A 1 366 ? 6.939 -38.615 47.123 1.00 28.11 366 THR A C 1
ATOM 2893 O O . THR A 1 366 ? 6.558 -39.534 47.848 1.00 28.11 366 THR A O 1
ATOM 2896 N N . LEU A 1 367 ? 6.619 -38.505 45.829 1.00 35.22 367 LEU A N 1
ATOM 2897 C CA . LEU A 1 367 ? 6.725 -39.569 44.812 1.00 35.22 367 LEU A CA 1
ATOM 2898 C C . LEU A 1 367 ? 6.460 -39.005 43.413 1.00 35.22 367 LEU A C 1
ATOM 2900 O O . LEU A 1 367 ? 5.435 -38.309 43.243 1.00 35.22 367 LEU A O 1
#